Protein AF-A0A1H1ASA6-F1 (afdb_monomer_lite)

Foldseek 3Di:
DDPPVVVLVVLLVVPPPDDDDDDQDDLLVLLCCVLPHDDDNLSSNLLNLLQLLCAPPLLLSVLLSCLSNVDCPPVVVLLVVLLVQLVCQLPPPPPPPPSCVQQVPDDSVLLSLLSVLLSCCLSPVPQQVVPPDDDAFTADPVRPDGPGDLVVSCVVVVHDSRNSNVSNNSNNVVSNVSNVSSSVSSVCSRVVPDDPSSQVSNCVRVVDHDDD

Sequence (212 aa):
MNMELTKAAKTVASLAGTHEVGEPPDIYQVFADFSAESLTPEKAWWLGMVRTVCGNTSLPTDLFIAKASCTMGRVDRFKEWGYLTAAKFVGARQSEQRRQSRVGAYRTDWGHQASRDGLALALWGGKHADLIYNGLYVVNQTGWCEVPGVGVRAKQFDCTKESYQSVRDEVGGRANDLINEAAHWLAMCMSGKYSSEFIHRYELYSGNVWHG

pLDDT: mean 72.52, std 18.74, range [34.09, 93.81]

Radius of gyration: 19.87 Å; chains: 1; bounding box: 45×43×57 Å

Secondary structure (DSSP, 8-state):
--HHHHHHHHHHHHHTT-----SPPPHHHHHHHHHHSPPPHHHHHHHHHHHHHT-TT-HHHHHHHHHHHT--TTHHHHHHHHHHHHHHHHH--SSTTTTHHHHTT--HHHHHHHHHHHHHHHHHSTTTGGG-SSSS-PPPTTS------HHHHHHHHT--HHHHHHHHHHHHHHHHHHHHHHHHHHHHHHHT---HHHHHHHHHHH-S----

Structure (mmCIF, N/CA/C/O backbone):
data_AF-A0A1H1ASA6-F1
#
_entry.id   AF-A0A1H1ASA6-F1
#
loop_
_atom_site.group_PDB
_atom_site.id
_atom_site.type_symbol
_atom_site.label_atom_id
_atom_site.label_alt_id
_atom_site.label_comp_id
_atom_site.label_asym_id
_atom_site.label_entity_id
_atom_site.label_seq_id
_atom_site.pdbx_PDB_ins_code
_atom_site.Cartn_x
_atom_site.Cartn_y
_atom_site.Cartn_z
_atom_site.occupancy
_atom_site.B_iso_or_equiv
_atom_site.auth_seq_id
_atom_site.auth_comp_id
_atom_site.auth_asym_id
_atom_site.auth_atom_id
_atom_site.pdbx_PDB_model_num
ATOM 1 N N . MET A 1 1 ? -1.020 -22.871 -17.083 1.00 38.12 1 MET A N 1
ATOM 2 C CA . MET A 1 1 ? 0.377 -22.383 -17.067 1.00 38.12 1 MET A CA 1
ATOM 3 C C . MET A 1 1 ? 0.443 -21.155 -17.973 1.00 38.12 1 MET A C 1
ATOM 5 O O . MET A 1 1 ? -0.003 -21.241 -19.109 1.00 38.12 1 MET A O 1
ATOM 9 N N . ASN A 1 2 ? 0.841 -20.004 -17.424 1.00 42.22 2 ASN A N 1
ATOM 10 C CA . ASN A 1 2 ? 0.668 -18.653 -17.986 1.00 42.22 2 ASN A CA 1
ATOM 11 C C . ASN A 1 2 ? 1.488 -18.391 -19.267 1.00 42.22 2 ASN A C 1
ATOM 13 O O . ASN A 1 2 ? 2.642 -17.985 -19.171 1.00 42.22 2 ASN A O 1
ATOM 17 N N . MET A 1 3 ? 0.881 -18.533 -20.452 1.00 34.09 3 MET A N 1
ATOM 18 C CA . MET A 1 3 ? 1.472 -18.086 -21.732 1.00 34.09 3 MET A CA 1
ATOM 19 C C . MET A 1 3 ? 1.700 -16.563 -21.794 1.00 34.09 3 MET A C 1
ATOM 21 O O . MET A 1 3 ? 2.640 -16.102 -22.437 1.00 34.09 3 MET A O 1
ATOM 25 N N . GLU A 1 4 ? 0.871 -15.787 -21.095 1.00 43.69 4 GLU A N 1
ATOM 26 C CA . GLU A 1 4 ? 0.907 -14.316 -21.078 1.00 43.69 4 GLU A CA 1
ATOM 27 C C . GLU A 1 4 ? 2.182 -13.760 -20.412 1.00 43.69 4 GLU A C 1
ATOM 29 O O . GLU A 1 4 ? 2.815 -12.838 -20.927 1.00 43.69 4 GLU A O 1
ATOM 34 N N . LEU A 1 5 ? 2.630 -14.375 -19.308 1.00 39.78 5 LEU A N 1
ATOM 35 C CA . LEU A 1 5 ? 3.850 -13.962 -18.596 1.00 39.78 5 LEU A CA 1
ATOM 36 C C . LEU A 1 5 ? 5.119 -14.258 -19.407 1.00 39.78 5 LEU A C 1
ATOM 38 O O . LEU A 1 5 ? 6.077 -13.489 -19.370 1.00 39.78 5 LEU A O 1
ATOM 42 N N . THR A 1 6 ? 5.115 -15.342 -20.186 1.00 44.69 6 THR A N 1
ATOM 43 C CA . THR A 1 6 ? 6.247 -15.722 -21.042 1.00 44.69 6 THR A CA 1
ATOM 44 C C . THR A 1 6 ? 6.401 -14.782 -22.238 1.00 44.69 6 THR A C 1
ATOM 46 O O . THR A 1 6 ? 7.517 -14.547 -22.697 1.00 44.69 6 THR A O 1
ATOM 49 N N . LYS A 1 7 ? 5.294 -14.217 -22.734 1.00 40.72 7 LYS A N 1
ATOM 50 C CA . LYS A 1 7 ? 5.310 -13.230 -23.818 1.00 40.72 7 LYS A CA 1
ATOM 51 C C . LYS A 1 7 ? 5.848 -11.886 -23.329 1.00 40.72 7 LYS A C 1
ATOM 53 O O . LYS A 1 7 ? 6.740 -11.339 -23.967 1.00 40.72 7 LYS A O 1
ATOM 58 N N . ALA A 1 8 ? 5.401 -11.427 -22.157 1.00 41.19 8 ALA A N 1
ATOM 59 C CA . ALA A 1 8 ? 5.912 -10.207 -21.533 1.00 41.19 8 ALA A CA 1
ATOM 60 C C . ALA A 1 8 ? 7.429 -10.282 -21.282 1.00 41.19 8 ALA A C 1
ATOM 62 O O . ALA A 1 8 ? 8.154 -9.381 -21.685 1.00 41.19 8 ALA A O 1
ATOM 63 N N . ALA A 1 9 ? 7.930 -11.391 -20.724 1.00 39.88 9 ALA A N 1
ATOM 64 C CA . ALA A 1 9 ? 9.363 -11.585 -20.478 1.00 39.88 9 ALA A CA 1
ATOM 65 C C . ALA A 1 9 ? 10.212 -11.623 -21.769 1.00 39.88 9 ALA A C 1
ATOM 67 O O . ALA A 1 9 ? 11.322 -11.096 -21.804 1.00 39.88 9 ALA A O 1
ATOM 68 N N . LYS A 1 10 ? 9.691 -12.206 -22.859 1.00 41.97 10 LYS A N 1
ATOM 69 C CA . LYS A 1 10 ? 10.381 -12.234 -24.163 1.00 41.97 10 LYS A CA 1
ATOM 70 C C . LYS A 1 10 ? 10.390 -10.873 -24.856 1.00 41.97 10 LYS A C 1
ATOM 72 O O . LYS A 1 10 ? 11.395 -10.503 -25.453 1.00 41.97 10 LYS A O 1
ATOM 77 N N . THR A 1 11 ? 9.301 -10.115 -24.751 1.00 44.59 11 THR A N 1
ATOM 78 C CA . THR A 1 11 ? 9.241 -8.727 -25.227 1.00 44.59 11 THR A CA 1
ATOM 79 C C . THR A 1 11 ? 10.205 -7.845 -24.439 1.00 44.59 11 THR A C 1
ATOM 81 O O . THR A 1 11 ? 10.894 -7.019 -25.025 1.00 44.59 11 THR A O 1
ATOM 84 N N . VAL A 1 12 ? 10.332 -8.093 -23.134 1.00 44.81 12 VAL A N 1
ATOM 85 C CA . VAL A 1 12 ? 11.259 -7.384 -22.252 1.00 44.81 12 VAL A CA 1
ATOM 86 C C . VAL A 1 12 ? 12.721 -7.587 -22.666 1.00 44.81 12 VAL A C 1
ATOM 88 O O . VAL A 1 12 ? 13.470 -6.619 -22.755 1.00 44.81 12 VAL A O 1
ATOM 91 N N . ALA A 1 13 ? 13.111 -8.824 -22.988 1.00 45.50 13 ALA A N 1
ATOM 92 C CA . ALA A 1 13 ? 14.467 -9.148 -23.438 1.00 45.50 13 ALA A CA 1
ATOM 93 C C . ALA A 1 13 ? 14.811 -8.565 -24.824 1.00 45.50 13 ALA A C 1
ATOM 95 O O . ALA A 1 13 ? 15.969 -8.277 -25.103 1.00 45.50 13 ALA A O 1
ATOM 96 N N . SER A 1 14 ? 13.811 -8.375 -25.690 1.00 39.53 14 SER A N 1
ATOM 97 C CA . SER A 1 14 ? 13.996 -7.823 -27.039 1.00 39.53 14 SER A CA 1
ATOM 98 C C . SER A 1 14 ? 14.166 -6.300 -27.063 1.00 39.53 14 SER A C 1
ATOM 100 O O . SE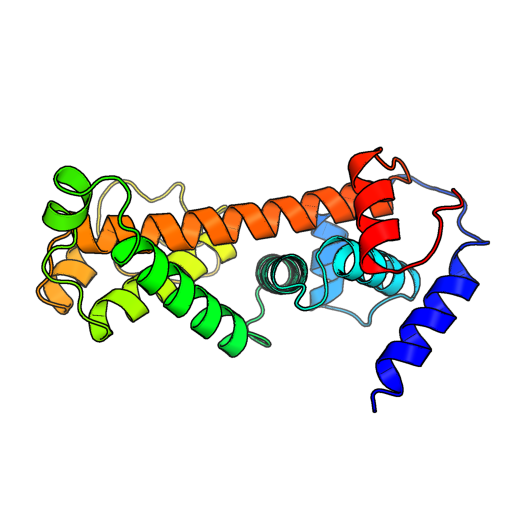R A 1 14 ? 14.704 -5.782 -28.036 1.00 39.53 14 SER A O 1
ATOM 102 N N . LEU A 1 15 ? 13.671 -5.585 -26.049 1.00 43.47 15 LEU A N 1
ATOM 103 C CA . LEU A 1 15 ? 13.628 -4.115 -26.023 1.00 43.47 15 LEU A CA 1
ATOM 104 C C . LEU A 1 15 ? 14.804 -3.479 -25.274 1.00 43.47 15 LEU A C 1
ATOM 106 O O . LEU A 1 15 ? 15.029 -2.280 -25.403 1.00 43.47 15 LEU A O 1
ATOM 110 N N . ALA A 1 16 ? 15.591 -4.283 -24.555 1.00 47.59 16 ALA A N 1
ATOM 111 C CA . ALA A 1 16 ? 16.785 -3.843 -23.832 1.00 47.59 16 ALA A CA 1
ATOM 112 C C . ALA A 1 16 ? 17.906 -3.280 -24.741 1.00 47.59 16 ALA A C 1
ATOM 114 O O . ALA A 1 16 ? 18.915 -2.809 -24.233 1.00 47.59 16 ALA A O 1
ATOM 115 N N . GLY A 1 17 ? 17.755 -3.324 -26.072 1.00 40.78 17 GLY A N 1
ATOM 116 C CA . GLY A 1 17 ? 18.800 -2.943 -27.028 1.00 40.78 17 GLY A CA 1
ATOM 117 C C . GLY A 1 17 ? 18.645 -1.599 -27.755 1.00 40.78 17 GLY A C 1
ATOM 118 O O . GLY A 1 17 ? 19.500 -1.316 -28.588 1.00 40.78 17 GLY A O 1
ATOM 119 N N . THR A 1 18 ? 17.589 -0.795 -27.539 1.00 45.28 18 THR A N 1
ATOM 120 C CA . THR A 1 18 ? 17.219 0.244 -28.542 1.00 45.28 18 THR A CA 1
ATOM 121 C C . THR A 1 18 ? 16.712 1.613 -28.053 1.00 45.28 18 THR A C 1
ATOM 123 O O . THR A 1 18 ? 16.042 2.287 -28.828 1.00 45.28 18 THR A O 1
ATOM 126 N N . HIS A 1 19 ? 17.011 2.097 -26.844 1.00 46.94 19 HIS A N 1
ATOM 127 C CA . HIS A 1 19 ? 16.466 3.400 -26.406 1.00 46.94 19 HIS A CA 1
ATOM 128 C C . HIS A 1 19 ? 17.525 4.508 -26.240 1.00 46.94 19 HIS A C 1
ATOM 130 O O . HIS A 1 19 ? 18.280 4.531 -25.272 1.00 46.94 19 HIS A O 1
ATOM 136 N N . GLU A 1 20 ? 17.546 5.448 -27.197 1.00 49.56 20 GLU A N 1
ATOM 137 C CA . GLU A 1 20 ? 18.167 6.776 -27.068 1.00 49.56 20 GLU A CA 1
ATOM 138 C C . GLU A 1 20 ? 17.245 7.708 -26.258 1.00 49.56 20 GLU A C 1
ATOM 140 O O . GLU A 1 20 ? 16.030 7.728 -26.457 1.00 49.56 20 GLU A O 1
ATOM 145 N N . VAL A 1 21 ? 17.820 8.465 -25.318 1.00 52.91 21 VAL A N 1
ATOM 146 C CA . VAL A 1 21 ? 17.090 9.131 -24.224 1.00 52.91 21 VAL A CA 1
ATOM 147 C C . VAL A 1 21 ? 16.918 10.632 -24.493 1.00 52.91 21 VAL A C 1
ATOM 149 O O . VAL A 1 21 ? 17.887 11.389 -24.478 1.00 52.91 21 VAL A O 1
ATOM 152 N N . GLY A 1 22 ? 15.666 11.060 -24.698 1.00 59.66 22 GLY A N 1
ATOM 153 C CA . GLY A 1 22 ? 15.203 12.428 -24.422 1.00 59.66 22 GLY A CA 1
ATOM 154 C C . GLY A 1 22 ? 14.888 12.615 -22.930 1.00 59.66 22 GLY A C 1
ATOM 155 O O . GLY A 1 22 ? 15.013 11.669 -22.156 1.00 59.66 22 GLY A O 1
ATOM 156 N N . GLU A 1 23 ? 14.497 13.819 -22.496 1.00 57.03 23 GLU A N 1
ATOM 157 C CA . GLU A 1 23 ? 14.158 14.058 -21.082 1.00 57.03 23 GLU A CA 1
ATOM 158 C C . GLU A 1 23 ? 13.157 13.012 -20.548 1.00 57.03 23 GLU A C 1
ATOM 160 O O . GLU A 1 23 ? 12.152 12.730 -21.210 1.00 57.03 23 GLU A O 1
ATOM 165 N N . PRO A 1 24 ? 13.418 12.418 -19.367 1.00 55.78 24 PRO A N 1
ATOM 166 C CA . PRO A 1 24 ? 12.556 11.383 -18.824 1.00 55.78 24 PRO A CA 1
ATOM 167 C C . PRO A 1 24 ? 11.179 11.976 -18.487 1.00 55.78 24 PRO A C 1
ATOM 169 O O . PRO A 1 24 ? 11.110 13.020 -17.832 1.00 55.78 24 PRO A O 1
ATOM 172 N N . PRO A 1 25 ? 10.080 11.326 -18.906 1.00 58.75 25 PRO A N 1
ATOM 173 C CA . PRO A 1 25 ? 8.738 11.831 -18.653 1.00 58.75 25 PRO A CA 1
ATOM 174 C C . PRO A 1 25 ? 8.421 11.834 -17.152 1.00 58.75 25 PRO A C 1
ATOM 176 O O . PRO A 1 25 ? 8.896 10.976 -16.402 1.00 58.75 25 PRO A O 1
ATOM 179 N N . ASP A 1 26 ? 7.592 12.788 -16.712 1.00 67.50 26 ASP A N 1
ATOM 180 C CA . ASP A 1 26 ? 7.100 12.834 -15.333 1.00 67.50 26 ASP A CA 1
ATOM 181 C C . ASP A 1 26 ? 6.413 11.505 -14.996 1.00 67.50 26 ASP A C 1
ATOM 183 O O . ASP A 1 26 ? 5.547 11.024 -15.734 1.00 67.50 26 ASP A O 1
ATOM 187 N N . ILE A 1 27 ? 6.789 10.915 -13.860 1.00 62.56 27 ILE A N 1
ATOM 188 C CA . ILE A 1 27 ? 6.228 9.658 -13.374 1.00 62.56 27 ILE A CA 1
ATOM 189 C C . ILE A 1 27 ? 4.698 9.739 -13.336 1.00 62.56 27 ILE A C 1
ATOM 191 O O . ILE A 1 27 ? 4.030 8.811 -13.783 1.00 62.56 27 ILE A O 1
ATOM 195 N N . TYR A 1 28 ? 4.125 10.874 -12.920 1.00 63.88 28 TYR A N 1
ATOM 196 C CA . TYR A 1 28 ? 2.672 11.056 -12.888 1.00 63.88 28 TYR A CA 1
ATOM 197 C C . TYR A 1 28 ? 2.031 11.091 -14.282 1.00 63.88 28 TYR A C 1
ATOM 199 O O . TYR A 1 28 ? 0.905 10.619 -14.432 1.00 63.88 28 TYR A O 1
ATOM 207 N N . GLN A 1 29 ? 2.737 11.589 -15.299 1.00 66.69 29 GLN A N 1
ATOM 208 C CA . GLN A 1 29 ? 2.257 11.612 -16.682 1.00 66.69 29 GLN A CA 1
ATOM 209 C C . GLN A 1 29 ? 2.280 10.214 -17.301 1.00 66.69 29 GLN A C 1
ATOM 211 O O . GLN A 1 29 ? 1.274 9.773 -17.851 1.00 66.69 29 GLN A O 1
ATOM 216 N N . VAL A 1 30 ? 3.367 9.461 -17.097 1.00 66.00 30 VAL A N 1
ATOM 217 C CA . VAL A 1 30 ? 3.443 8.048 -17.506 1.00 66.00 30 VAL A CA 1
ATOM 218 C C . VAL A 1 30 ? 2.276 7.243 -16.926 1.00 66.00 30 VAL A C 1
ATOM 220 O O . VAL A 1 30 ? 1.739 6.370 -17.607 1.00 66.00 30 VAL A O 1
ATOM 223 N N . PHE A 1 31 ? 1.839 7.565 -15.703 1.00 65.50 31 PHE A N 1
ATOM 224 C CA . PHE A 1 31 ? 0.663 6.965 -15.067 1.00 65.50 31 PHE A CA 1
ATOM 225 C C . PHE A 1 31 ? -0.693 7.434 -15.550 1.00 65.50 31 PHE A C 1
ATOM 227 O O . PHE A 1 31 ? -1.608 6.613 -15.613 1.00 65.50 31 PHE A O 1
ATOM 234 N N . ALA A 1 32 ? -0.843 8.710 -15.878 1.00 63.66 32 ALA A N 1
ATOM 235 C CA . ALA A 1 32 ? -2.062 9.177 -16.522 1.00 63.66 32 ALA A CA 1
ATOM 236 C C . ALA A 1 32 ? -2.281 8.425 -17.846 1.00 63.66 32 ALA A C 1
ATOM 238 O O . ALA A 1 32 ? -3.389 7.986 -18.141 1.00 63.66 32 ALA A O 1
ATOM 239 N N . ASP A 1 33 ? -1.203 8.147 -18.579 1.00 64.88 33 ASP A N 1
ATOM 240 C CA . ASP A 1 33 ? -1.288 7.371 -19.815 1.00 64.88 33 ASP A CA 1
ATOM 241 C C . ASP A 1 33 ? -1.720 5.915 -19.561 1.00 64.88 33 ASP A C 1
ATOM 243 O O . ASP A 1 33 ? -2.453 5.341 -20.362 1.00 64.88 33 ASP A O 1
ATOM 247 N N . PHE A 1 34 ? -1.320 5.314 -18.430 1.00 63.50 34 PHE A N 1
ATOM 248 C CA . PHE A 1 34 ? -1.746 3.963 -18.032 1.00 63.50 34 PHE A CA 1
ATOM 249 C C . PHE A 1 34 ? -3.269 3.834 -17.857 1.00 63.50 34 PHE A C 1
ATOM 251 O O . PHE A 1 34 ? -3.803 2.736 -18.021 1.00 63.50 34 PHE A O 1
ATOM 258 N N . SER A 1 35 ? -3.961 4.910 -17.467 1.00 60.06 35 SER A N 1
ATOM 259 C CA . SER A 1 35 ? -5.417 4.896 -17.271 1.00 60.06 35 SER A CA 1
ATOM 260 C C . SER A 1 35 ? -6.205 5.257 -18.528 1.00 60.06 35 SER A C 1
ATOM 262 O O . SER A 1 35 ? -7.384 4.912 -18.608 1.00 60.06 35 SER A O 1
ATOM 264 N N . ALA A 1 36 ? -5.567 5.918 -19.496 1.00 61.47 36 ALA A N 1
ATOM 265 C CA . ALA A 1 36 ? -6.221 6.443 -20.689 1.00 61.47 36 ALA A CA 1
ATOM 266 C C . ALA A 1 36 ? -5.942 5.628 -21.966 1.00 61.47 36 ALA A C 1
ATOM 268 O O . ALA A 1 36 ? -6.805 5.571 -22.842 1.00 61.47 36 ALA A O 1
ATOM 269 N N . GLU A 1 37 ? -4.779 4.980 -22.086 1.00 64.38 37 GLU A N 1
ATOM 270 C CA . GLU A 1 37 ? -4.313 4.386 -23.345 1.00 64.38 37 GLU A CA 1
ATOM 271 C C . GLU A 1 37 ? -3.735 2.967 -23.189 1.00 64.38 37 GLU A C 1
ATOM 273 O O . GLU A 1 37 ? -3.486 2.457 -22.095 1.00 64.38 37 GLU A O 1
ATOM 278 N N . SER A 1 38 ? -3.530 2.287 -24.323 1.00 68.88 38 SER A N 1
ATOM 279 C CA . SER A 1 38 ? -2.892 0.965 -24.355 1.00 68.88 38 SER A CA 1
ATOM 280 C C . SER A 1 38 ? -1.411 1.049 -23.966 1.00 68.88 38 SER A C 1
ATOM 282 O O . SER A 1 38 ? -0.708 1.977 -24.356 1.00 68.88 38 SER A O 1
ATOM 284 N N . LEU A 1 39 ? -0.912 0.047 -23.233 1.00 70.25 39 LEU A N 1
ATOM 285 C CA . LEU A 1 39 ? 0.477 0.018 -22.761 1.00 70.25 39 LEU A CA 1
ATOM 286 C C . LEU A 1 39 ? 1.475 -0.003 -23.916 1.00 70.25 39 LEU A C 1
ATOM 288 O O . LEU A 1 39 ? 1.495 -0.957 -24.696 1.00 70.25 39 LEU A O 1
ATOM 292 N N . THR A 1 40 ? 2.370 0.985 -23.969 1.00 81.06 40 THR A N 1
ATOM 293 C CA . THR A 1 40 ? 3.536 0.897 -24.852 1.00 81.06 40 THR A CA 1
ATOM 294 C C . THR A 1 40 ? 4.466 -0.231 -24.378 1.00 81.06 40 THR A C 1
ATOM 296 O O . THR A 1 40 ? 4.513 -0.531 -23.178 1.00 81.06 40 THR A O 1
ATOM 299 N N . PRO A 1 41 ? 5.232 -0.869 -25.283 1.00 79.44 41 PRO A N 1
ATOM 300 C CA . PRO A 1 41 ? 6.150 -1.941 -24.900 1.00 79.44 41 PRO A CA 1
ATOM 301 C C . PRO A 1 41 ? 7.197 -1.510 -23.860 1.00 79.44 41 PRO A C 1
ATOM 303 O O . PRO A 1 41 ? 7.512 -2.274 -22.952 1.00 79.44 41 PRO A O 1
ATOM 306 N N . GLU A 1 42 ? 7.670 -0.267 -23.939 1.00 80.44 42 GLU A N 1
ATOM 307 C CA . GLU A 1 42 ? 8.599 0.340 -22.977 1.00 80.44 42 GLU A CA 1
ATOM 308 C C . GLU A 1 42 ? 7.974 0.497 -21.577 1.00 80.44 42 GLU A C 1
ATOM 310 O O . GLU A 1 42 ? 8.539 0.053 -20.578 1.00 80.44 42 GLU A O 1
ATOM 315 N N . LYS A 1 43 ? 6.745 1.023 -21.484 1.00 77.69 43 LYS A N 1
ATOM 316 C CA . LYS A 1 43 ? 6.019 1.135 -20.207 1.00 77.69 43 LYS A CA 1
ATOM 317 C C . LYS A 1 43 ? 5.709 -0.238 -19.605 1.00 77.69 43 LYS A C 1
ATOM 319 O O . LYS A 1 43 ? 5.789 -0.424 -18.388 1.00 77.69 43 LYS A O 1
ATOM 324 N N . ALA A 1 44 ? 5.381 -1.217 -20.449 1.00 80.75 44 ALA A N 1
ATOM 325 C CA . ALA A 1 44 ? 5.205 -2.604 -20.029 1.00 80.75 44 ALA A CA 1
ATOM 326 C C . ALA A 1 44 ? 6.518 -3.216 -19.506 1.00 80.75 44 ALA A C 1
ATOM 328 O O . ALA A 1 44 ? 6.485 -3.967 -18.527 1.00 80.75 44 ALA A O 1
ATOM 329 N N . TRP A 1 45 ? 7.659 -2.860 -20.109 1.00 83.38 45 TRP A N 1
ATOM 330 C CA . TRP A 1 45 ? 8.987 -3.266 -19.649 1.00 83.38 45 TRP A CA 1
ATOM 331 C C . TRP A 1 45 ? 9.293 -2.725 -18.254 1.00 83.38 45 TRP A C 1
ATOM 333 O O . TRP A 1 45 ? 9.558 -3.517 -17.347 1.00 83.38 45 TRP A O 1
ATOM 343 N N . TRP A 1 46 ? 9.155 -1.413 -18.040 1.00 85.25 46 TRP A N 1
ATOM 344 C CA . TRP A 1 46 ? 9.384 -0.806 -16.726 1.00 85.25 46 TRP A CA 1
ATOM 345 C C . TRP A 1 46 ? 8.497 -1.419 -15.640 1.00 85.25 46 TRP A C 1
ATOM 347 O O . TRP A 1 46 ? 8.983 -1.761 -14.562 1.00 85.25 46 TRP A O 1
ATOM 357 N N . LEU A 1 47 ? 7.206 -1.638 -15.917 1.00 83.12 47 LEU A N 1
ATOM 358 C CA . LEU A 1 47 ? 6.335 -2.324 -14.960 1.00 83.12 47 LEU A CA 1
ATOM 359 C C . LEU A 1 47 ? 6.775 -3.764 -14.693 1.00 83.12 47 LEU A C 1
ATOM 361 O O . LEU A 1 47 ? 6.699 -4.213 -13.551 1.00 83.12 47 LEU A O 1
ATOM 365 N N . GLY A 1 48 ? 7.224 -4.495 -15.714 1.00 84.06 48 GLY A N 1
ATOM 366 C CA . GLY A 1 48 ? 7.779 -5.839 -15.549 1.00 84.06 48 GLY A CA 1
ATOM 367 C C . GLY A 1 48 ? 8.992 -5.847 -14.615 1.00 84.06 48 GLY A C 1
ATOM 368 O O . GLY A 1 48 ? 9.066 -6.676 -13.703 1.00 84.06 48 GLY A O 1
ATOM 369 N N . MET A 1 49 ? 9.887 -4.874 -14.782 1.00 86.25 49 MET A N 1
ATOM 370 C CA . MET A 1 49 ? 11.061 -4.684 -13.929 1.00 86.25 49 MET A CA 1
ATOM 371 C C . MET A 1 49 ? 10.672 -4.383 -12.481 1.00 86.25 49 MET A C 1
ATOM 373 O O . MET A 1 49 ? 11.121 -5.080 -11.570 1.00 86.25 49 MET A O 1
ATOM 377 N N . VAL A 1 50 ? 9.759 -3.431 -12.262 1.00 88.25 50 VAL A N 1
ATOM 378 C CA . VAL A 1 50 ? 9.260 -3.093 -10.917 1.00 88.25 50 VAL A CA 1
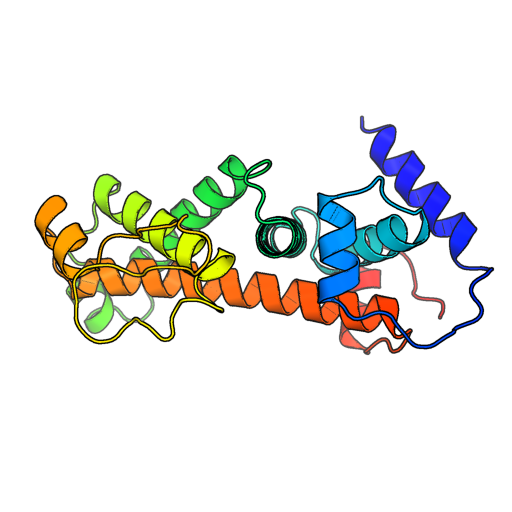ATOM 379 C C . VAL A 1 50 ? 8.609 -4.307 -10.250 1.00 88.25 50 VAL A C 1
ATOM 381 O O . VAL A 1 50 ? 8.874 -4.600 -9.087 1.00 88.25 50 VAL A O 1
ATOM 384 N N . ARG A 1 51 ? 7.789 -5.071 -10.981 1.00 87.00 51 ARG A N 1
ATOM 385 C CA . ARG A 1 51 ? 7.158 -6.288 -10.442 1.00 87.00 51 ARG A CA 1
ATOM 386 C C . ARG A 1 51 ? 8.177 -7.331 -10.011 1.00 87.00 51 ARG A C 1
ATOM 388 O O . ARG A 1 51 ? 7.972 -7.983 -8.993 1.00 87.00 51 ARG A O 1
ATOM 395 N N . THR A 1 52 ? 9.260 -7.460 -10.768 1.00 85.69 52 THR A N 1
ATOM 396 C CA . THR A 1 52 ? 10.348 -8.393 -10.474 1.00 85.69 52 THR A CA 1
ATOM 397 C C . THR A 1 52 ? 11.040 -8.014 -9.168 1.00 85.69 52 THR A C 1
ATOM 399 O O . THR A 1 52 ? 11.125 -8.844 -8.268 1.00 85.69 52 THR A O 1
ATOM 402 N N . VAL A 1 53 ? 11.436 -6.747 -8.998 1.00 87.38 53 VAL A N 1
ATOM 403 C CA . VAL A 1 53 ? 12.107 -6.286 -7.765 1.00 87.38 53 VAL A CA 1
ATOM 404 C C . VAL A 1 53 ? 11.178 -6.243 -6.542 1.00 87.38 53 VAL A C 1
ATOM 406 O O . VAL A 1 53 ? 11.651 -6.321 -5.407 1.00 87.38 53 VAL A O 1
ATOM 409 N N . CYS A 1 54 ? 9.859 -6.172 -6.756 1.00 84.00 54 CYS A N 1
ATOM 410 C CA . CYS A 1 54 ? 8.833 -6.254 -5.709 1.00 84.00 54 CYS A CA 1
ATOM 411 C C . CYS A 1 54 ? 8.357 -7.693 -5.383 1.00 84.00 54 CYS A C 1
ATOM 413 O O . CYS A 1 54 ? 7.532 -7.858 -4.481 1.00 84.00 54 CYS A O 1
ATOM 415 N N . GLY A 1 55 ? 8.839 -8.732 -6.081 1.00 70.31 55 GLY A N 1
ATOM 416 C CA . GLY A 1 55 ? 8.588 -10.153 -5.780 1.00 70.31 55 GLY A CA 1
ATOM 417 C C . GLY A 1 55 ? 7.273 -10.772 -6.310 1.00 70.31 55 GLY A C 1
ATOM 418 O O . GLY A 1 55 ? 6.422 -10.114 -6.909 1.00 70.31 55 GLY A O 1
ATOM 419 N N . ASN A 1 56 ? 7.082 -12.081 -6.047 1.00 54.62 56 ASN A N 1
ATOM 420 C CA . ASN A 1 56 ? 6.030 -12.973 -6.604 1.00 54.62 56 ASN A CA 1
ATOM 421 C C . ASN A 1 56 ? 4.566 -12.553 -6.354 1.00 54.62 56 ASN A C 1
ATOM 423 O O . ASN A 1 56 ? 3.631 -13.099 -6.943 1.00 54.62 56 ASN A O 1
ATOM 427 N N . THR A 1 57 ? 4.345 -11.572 -5.488 1.00 63.97 57 THR A N 1
ATOM 428 C CA . THR A 1 57 ? 3.044 -10.958 -5.248 1.00 63.97 57 THR A CA 1
ATOM 429 C C . THR A 1 57 ? 3.227 -9.451 -5.195 1.00 63.97 57 THR A C 1
ATOM 431 O O . THR A 1 57 ? 3.135 -8.887 -4.110 1.00 63.97 57 THR A O 1
ATOM 434 N N . SER A 1 58 ? 3.523 -8.815 -6.336 1.00 75.94 58 SER A N 1
ATOM 435 C CA . SER A 1 58 ? 3.897 -7.393 -6.450 1.00 75.94 58 SER A CA 1
ATOM 436 C C . SER A 1 58 ? 2.743 -6.415 -6.135 1.00 75.94 58 SER A C 1
ATOM 438 O O . SER A 1 58 ? 2.374 -5.548 -6.931 1.00 75.94 58 SER A O 1
ATOM 440 N N . LEU A 1 59 ? 2.153 -6.572 -4.954 1.00 87.50 59 LEU A N 1
ATOM 441 C CA . LEU A 1 59 ? 1.189 -5.694 -4.322 1.00 87.50 59 LEU A CA 1
ATOM 442 C C . LEU A 1 59 ? 1.648 -4.225 -4.329 1.00 87.50 59 LEU A C 1
ATOM 444 O O . LEU A 1 59 ? 0.790 -3.397 -4.618 1.00 87.50 59 LEU A O 1
ATOM 448 N N . PRO A 1 60 ? 2.941 -3.885 -4.106 1.00 88.50 60 PRO A N 1
ATOM 449 C CA . PRO A 1 60 ? 3.441 -2.524 -4.309 1.00 88.50 60 PRO A CA 1
ATOM 450 C C . PRO A 1 60 ? 3.058 -1.941 -5.671 1.00 88.50 60 PRO A C 1
ATOM 452 O O . PRO A 1 60 ? 2.422 -0.893 -5.746 1.00 88.50 60 PRO A O 1
ATOM 455 N N . THR A 1 61 ? 3.374 -2.656 -6.755 1.00 86.25 61 THR A N 1
ATOM 456 C CA . THR A 1 61 ? 3.091 -2.207 -8.123 1.00 86.25 61 THR A CA 1
ATOM 457 C C . THR A 1 61 ? 1.593 -2.100 -8.383 1.00 86.25 61 THR A C 1
ATOM 459 O O . THR A 1 61 ? 1.146 -1.161 -9.030 1.00 86.25 61 THR A O 1
ATOM 462 N N . ASP A 1 62 ? 0.800 -3.048 -7.879 1.00 86.00 62 ASP A N 1
ATOM 463 C CA . ASP A 1 62 ? -0.650 -3.032 -8.069 1.00 86.00 62 ASP A CA 1
ATOM 464 C C . ASP A 1 62 ? -1.310 -1.863 -7.307 1.00 86.00 62 ASP A C 1
ATOM 466 O O . ASP A 1 62 ? -2.149 -1.170 -7.882 1.00 86.00 62 ASP A O 1
ATOM 470 N N . LEU A 1 63 ? -0.920 -1.617 -6.048 1.00 87.00 63 LEU A N 1
ATOM 471 C CA . LEU A 1 63 ? -1.386 -0.474 -5.249 1.00 87.00 63 LEU A CA 1
ATOM 472 C C . LEU A 1 63 ? -1.001 0.848 -5.906 1.00 87.00 63 LEU A C 1
ATOM 474 O O . LEU A 1 63 ? -1.802 1.779 -5.959 1.00 87.00 63 LEU A O 1
ATOM 478 N N . PHE A 1 64 ? 0.217 0.917 -6.433 1.00 86.12 64 PHE A N 1
ATOM 479 C CA . PHE A 1 64 ? 0.702 2.095 -7.123 1.00 86.12 64 PHE A CA 1
ATOM 480 C C . PHE A 1 64 ? -0.074 2.377 -8.411 1.00 86.12 64 PHE A C 1
ATOM 482 O O . PHE A 1 64 ? -0.567 3.489 -8.582 1.00 86.12 64 PHE A O 1
ATOM 489 N N . ILE A 1 65 ? -0.284 1.365 -9.262 1.00 80.94 65 ILE A N 1
ATOM 490 C CA . ILE A 1 65 ? -1.122 1.491 -10.464 1.00 80.94 65 ILE A CA 1
ATOM 491 C C . ILE A 1 65 ? -2.541 1.923 -10.082 1.00 80.94 65 ILE A C 1
ATOM 493 O O . ILE A 1 65 ? -3.100 2.806 -10.727 1.00 80.94 65 ILE A O 1
ATOM 497 N N . ALA A 1 66 ? -3.135 1.341 -9.037 1.00 81.00 66 ALA A N 1
ATOM 498 C CA . ALA A 1 66 ? -4.482 1.702 -8.595 1.00 81.00 66 ALA A CA 1
ATOM 499 C C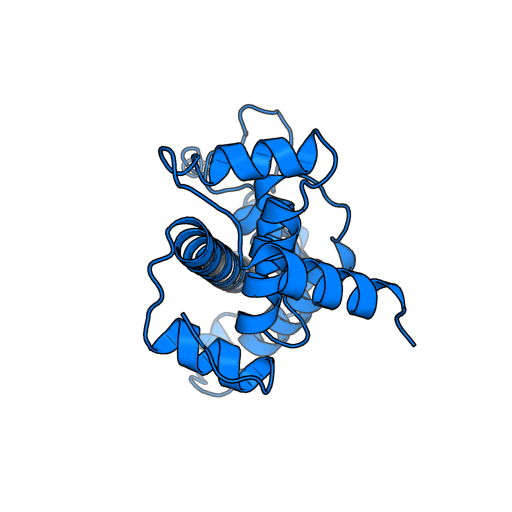 . ALA A 1 66 ? -4.570 3.159 -8.115 1.00 81.00 66 ALA A C 1
ATOM 501 O O . ALA A 1 66 ? -5.494 3.878 -8.498 1.00 81.00 66 ALA A O 1
ATOM 502 N N . LYS A 1 67 ? -3.582 3.615 -7.334 1.00 79.88 67 LYS A N 1
ATOM 503 C CA . LYS A 1 67 ? -3.465 5.016 -6.909 1.00 79.88 67 LYS A CA 1
ATOM 504 C C . LYS A 1 67 ? -3.327 5.955 -8.097 1.00 79.88 67 LYS A C 1
ATOM 506 O O . LYS A 1 67 ? -4.017 6.964 -8.158 1.00 79.88 67 LYS A O 1
ATOM 511 N N . ALA A 1 68 ? -2.444 5.625 -9.030 1.00 78.00 68 ALA A N 1
ATOM 512 C CA . ALA A 1 68 ? -2.081 6.530 -10.107 1.00 78.00 68 ALA A CA 1
ATOM 513 C C . ALA A 1 68 ? -3.138 6.581 -11.225 1.00 78.00 68 ALA A C 1
ATOM 515 O O . ALA A 1 68 ? -3.396 7.642 -11.780 1.00 78.00 68 ALA A O 1
ATOM 516 N N . SER A 1 69 ? -3.805 5.457 -11.505 1.00 72.56 69 SER A N 1
ATOM 517 C CA . SER A 1 69 ? -4.909 5.387 -12.473 1.00 72.56 69 SER A CA 1
ATOM 518 C C . SER A 1 69 ? -6.260 5.822 -11.904 1.00 72.56 69 SER A C 1
ATOM 520 O O . SER A 1 69 ? -7.224 5.942 -12.654 1.00 72.56 69 SER A O 1
ATOM 522 N N . CYS A 1 70 ? -6.361 6.002 -10.583 1.00 69.38 70 CYS A N 1
ATOM 523 C CA . CYS A 1 70 ? -7.625 6.190 -9.874 1.00 69.38 70 CYS A CA 1
ATOM 524 C C . CYS A 1 70 ? -8.668 5.088 -10.165 1.00 69.38 70 CYS A C 1
ATOM 526 O O . CYS A 1 70 ? -9.868 5.335 -10.055 1.00 69.38 70 CYS A O 1
ATOM 528 N N . THR A 1 71 ? -8.241 3.867 -10.521 1.00 65.00 71 THR A N 1
ATOM 529 C CA . THR A 1 71 ? -9.153 2.758 -10.854 1.00 65.00 71 THR A CA 1
ATOM 530 C C . THR A 1 71 ? -9.178 1.657 -9.794 1.00 65.00 71 THR A C 1
ATOM 532 O O . THR A 1 71 ? -8.173 1.300 -9.179 1.00 65.00 71 THR A O 1
ATOM 535 N N . MET A 1 72 ? -10.363 1.069 -9.609 1.00 57.59 72 MET A N 1
ATOM 536 C CA . MET A 1 72 ? -10.648 0.027 -8.613 1.00 57.59 72 MET A CA 1
ATOM 537 C C . MET A 1 72 ? -10.555 -1.413 -9.154 1.00 57.59 72 MET A C 1
ATOM 539 O O . MET A 1 72 ? -10.921 -2.360 -8.459 1.00 57.59 72 MET A O 1
ATOM 543 N N . GLY A 1 73 ? -10.033 -1.623 -10.366 1.00 57.03 73 GLY A N 1
ATOM 544 C CA . GLY A 1 73 ? -10.067 -2.926 -11.052 1.00 57.03 73 GLY A CA 1
ATOM 545 C C . GLY A 1 73 ? -9.356 -4.096 -10.343 1.00 57.03 73 GLY A C 1
ATOM 546 O O . GLY A 1 73 ? -9.464 -5.229 -10.800 1.00 57.03 73 GLY A O 1
ATOM 547 N N . ARG A 1 74 ? -8.625 -3.855 -9.240 1.00 58.75 74 ARG A N 1
ATOM 548 C CA . ARG A 1 74 ? -7.861 -4.867 -8.470 1.00 58.75 74 ARG A CA 1
ATOM 549 C C . ARG A 1 74 ? -8.146 -4.873 -6.958 1.00 58.75 74 ARG A C 1
ATOM 551 O O . ARG A 1 74 ? -7.339 -5.363 -6.170 1.00 58.75 74 ARG A O 1
ATOM 558 N N . VAL A 1 75 ? -9.286 -4.326 -6.536 1.00 63.81 75 VAL A N 1
ATOM 559 C CA . VAL A 1 75 ? -9.571 -4.000 -5.123 1.00 63.81 75 VAL A CA 1
ATOM 560 C C . VAL A 1 75 ? -9.649 -5.197 -4.180 1.00 63.81 75 VAL A C 1
ATOM 562 O O . VAL A 1 75 ? -9.280 -5.060 -3.013 1.00 63.81 75 VAL A O 1
ATOM 565 N N . ASP A 1 76 ? -10.065 -6.373 -4.650 1.00 69.19 76 ASP A N 1
ATOM 566 C CA . ASP A 1 76 ? -10.238 -7.529 -3.761 1.00 69.19 76 ASP A CA 1
ATOM 567 C C . ASP A 1 76 ? -8.930 -7.983 -3.110 1.00 69.19 76 ASP A C 1
ATOM 569 O O . ASP A 1 76 ? -8.893 -8.228 -1.903 1.00 69.19 76 ASP A O 1
ATOM 573 N N . ARG A 1 77 ? -7.828 -7.968 -3.865 1.00 79.06 77 ARG A N 1
ATOM 574 C CA . ARG A 1 77 ? -6.502 -8.327 -3.347 1.00 79.06 77 ARG A CA 1
ATOM 575 C C . ARG A 1 77 ? -6.001 -7.333 -2.297 1.00 79.06 77 ARG A C 1
ATOM 577 O O . ARG A 1 77 ? -5.398 -7.731 -1.302 1.00 79.06 77 ARG A O 1
ATOM 584 N N . PHE A 1 78 ? -6.243 -6.037 -2.506 1.00 86.06 78 PHE A N 1
ATOM 585 C CA . PHE A 1 78 ? -5.826 -4.992 -1.563 1.00 86.06 78 PHE A CA 1
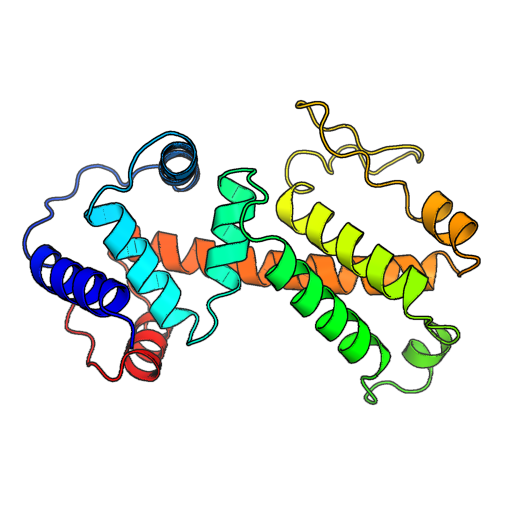ATOM 586 C C . PHE A 1 78 ? -6.601 -5.093 -0.261 1.00 86.06 78 PHE A C 1
ATOM 588 O O . PHE A 1 78 ? -6.018 -5.008 0.816 1.00 86.06 78 PHE A O 1
ATOM 595 N N . LYS A 1 79 ? -7.908 -5.329 -0.380 1.00 87.50 79 LYS A N 1
ATOM 596 C CA . LYS A 1 79 ? -8.824 -5.513 0.738 1.00 87.50 79 LYS A CA 1
ATOM 597 C C . LYS A 1 79 ? -8.376 -6.672 1.633 1.00 87.50 79 LYS A C 1
ATOM 599 O O . LYS A 1 79 ? -8.227 -6.479 2.835 1.00 87.50 79 LYS A O 1
ATOM 604 N N . GLU A 1 80 ? -8.098 -7.841 1.057 1.00 89.50 80 GLU A N 1
ATOM 605 C CA . GLU A 1 80 ? -7.614 -9.008 1.812 1.00 89.50 80 GLU A CA 1
ATOM 606 C C . GLU A 1 80 ? -6.261 -8.753 2.483 1.00 89.50 80 GLU A C 1
ATOM 608 O O . GLU A 1 80 ? -6.089 -9.045 3.670 1.00 89.50 80 GLU A O 1
ATOM 613 N N . TRP A 1 81 ? -5.311 -8.148 1.761 1.00 92.06 81 TRP A N 1
ATOM 614 C CA . TRP A 1 81 ? -4.028 -7.765 2.350 1.00 92.06 81 TRP A CA 1
ATOM 615 C C . TRP A 1 81 ? -4.199 -6.779 3.511 1.00 92.06 81 TRP A C 1
ATOM 617 O O . TRP A 1 81 ? -3.557 -6.928 4.555 1.00 92.06 81 TRP A O 1
ATOM 627 N N . GLY A 1 82 ? -5.088 -5.797 3.362 1.00 91.75 82 GLY A N 1
ATOM 628 C CA . GLY A 1 82 ? -5.399 -4.833 4.407 1.00 91.75 82 GLY A CA 1
ATOM 629 C C . GLY A 1 82 ? -5.954 -5.512 5.657 1.00 91.75 82 GLY A C 1
ATOM 630 O O . GLY A 1 82 ? -5.575 -5.140 6.770 1.00 91.75 82 GLY A O 1
ATOM 631 N N . TYR A 1 83 ? -6.826 -6.512 5.502 1.00 93.12 83 TYR A N 1
ATOM 632 C CA . TYR A 1 83 ? -7.397 -7.256 6.631 1.00 93.12 83 TYR A CA 1
ATOM 633 C C . TYR A 1 83 ? -6.339 -8.053 7.376 1.00 93.12 83 TYR A C 1
ATOM 635 O O . TYR A 1 83 ? -6.251 -7.971 8.600 1.00 93.12 83 TYR A O 1
ATOM 643 N N . LEU A 1 84 ? -5.489 -8.769 6.638 1.00 91.75 84 LEU A N 1
ATOM 644 C CA . LEU A 1 84 ? -4.372 -9.507 7.221 1.00 91.75 84 LEU A CA 1
ATOM 645 C C . LEU A 1 84 ? -3.397 -8.570 7.937 1.00 91.75 84 LEU A C 1
ATOM 647 O O . LEU A 1 84 ? -2.887 -8.910 9.002 1.00 91.75 84 LEU A O 1
ATOM 651 N N . THR A 1 85 ? -3.156 -7.385 7.380 1.00 92.00 85 THR A N 1
ATOM 652 C CA . THR A 1 85 ? -2.311 -6.357 7.996 1.00 92.00 85 THR A CA 1
ATOM 653 C C . THR A 1 85 ? -2.911 -5.851 9.305 1.00 92.00 85 THR A C 1
ATOM 655 O O . THR A 1 85 ? -2.214 -5.830 10.319 1.00 92.00 85 THR A O 1
ATOM 658 N N . ALA A 1 86 ? -4.208 -5.532 9.319 1.00 91.38 86 ALA A N 1
ATOM 659 C CA . ALA A 1 86 ? -4.918 -5.126 10.530 1.00 91.38 86 ALA A CA 1
ATOM 660 C C . ALA A 1 86 ? -4.878 -6.223 11.606 1.00 91.38 86 ALA A C 1
ATOM 662 O O . ALA A 1 86 ? -4.502 -5.957 12.746 1.00 91.38 86 ALA A O 1
ATOM 663 N N . ALA A 1 87 ? -5.185 -7.471 11.242 1.00 89.56 87 ALA A N 1
ATOM 664 C CA . ALA A 1 87 ? -5.149 -8.600 12.168 1.00 89.56 87 ALA A CA 1
ATOM 665 C C . ALA A 1 87 ? -3.740 -8.833 12.744 1.00 89.56 87 ALA A C 1
ATOM 667 O O . ALA A 1 87 ? -3.587 -9.031 13.949 1.00 89.56 87 ALA A O 1
ATOM 668 N N . LYS A 1 88 ? -2.693 -8.750 11.909 1.00 89.19 88 LYS A N 1
ATOM 669 C CA . LYS A 1 88 ? -1.291 -8.870 12.349 1.00 89.19 88 LYS A CA 1
ATOM 670 C C . LYS A 1 88 ? -0.881 -7.744 13.288 1.00 89.19 88 LYS A C 1
ATOM 672 O O . LYS A 1 88 ? -0.189 -8.006 14.265 1.00 89.19 88 LYS A O 1
ATOM 677 N N . PHE A 1 89 ? -1.294 -6.511 13.005 1.00 87.81 89 PHE A N 1
ATOM 678 C CA . PHE A 1 89 ? -0.996 -5.361 13.855 1.00 87.81 89 PHE A CA 1
ATOM 679 C C . PHE A 1 89 ? -1.576 -5.530 15.261 1.00 87.81 89 PHE A C 1
ATOM 681 O O . PHE A 1 89 ? -0.875 -5.315 16.248 1.00 87.81 89 PHE A O 1
ATOM 688 N N . VAL A 1 90 ? -2.828 -5.982 15.349 1.00 83.75 90 VAL A N 1
ATOM 689 C CA . VAL A 1 90 ? -3.508 -6.216 16.629 1.00 83.75 90 VAL A CA 1
ATOM 690 C C . VAL A 1 90 ? -2.963 -7.452 17.351 1.00 83.75 90 VAL A C 1
ATOM 692 O O . VAL A 1 90 ? -2.833 -7.440 18.572 1.00 83.75 90 VAL A O 1
ATOM 695 N N . GLY A 1 91 ? -2.601 -8.505 16.611 1.00 74.38 91 GLY A N 1
ATOM 696 C CA . GLY A 1 91 ? -2.054 -9.751 17.158 1.00 74.38 91 GLY A CA 1
ATOM 697 C C . GLY A 1 91 ? -0.554 -9.728 17.494 1.00 74.38 91 GLY A C 1
ATOM 698 O O . GLY A 1 91 ? -0.042 -10.704 18.044 1.00 74.38 91 GLY A O 1
ATOM 699 N N . ALA A 1 92 ? 0.182 -8.660 17.166 1.00 70.56 92 ALA A N 1
ATOM 700 C CA . ALA A 1 92 ? 1.624 -8.583 17.396 1.00 70.56 92 ALA A CA 1
ATOM 701 C C . ALA A 1 92 ? 1.965 -8.468 18.898 1.00 70.56 92 ALA A C 1
ATOM 703 O O . ALA A 1 92 ? 1.708 -7.450 19.539 1.00 70.56 92 ALA A O 1
ATOM 704 N N . ARG A 1 93 ? 2.614 -9.506 19.447 1.00 53.41 93 ARG A N 1
ATOM 705 C CA . ARG A 1 93 ? 2.918 -9.688 20.885 1.00 53.41 93 ARG A CA 1
ATOM 706 C C . ARG A 1 93 ? 3.940 -8.720 21.516 1.00 53.41 93 ARG A C 1
ATOM 708 O O . ARG A 1 93 ? 4.064 -8.691 22.730 1.00 53.41 93 ARG A O 1
ATOM 715 N N . GLN A 1 94 ? 4.691 -7.921 20.755 1.00 48.88 94 GLN A N 1
ATOM 716 C CA . GLN A 1 94 ? 5.951 -7.337 21.263 1.00 48.88 94 GLN A CA 1
ATOM 717 C C . GLN A 1 94 ? 5.879 -6.007 22.058 1.00 48.88 94 GLN A C 1
ATOM 719 O O . GLN A 1 94 ? 6.925 -5.450 22.378 1.00 48.88 94 GLN A O 1
ATOM 724 N N . SER A 1 95 ? 4.710 -5.486 22.461 1.00 50.22 95 SER A N 1
ATOM 725 C CA . SER A 1 95 ? 4.662 -4.454 23.529 1.00 50.22 95 SER A CA 1
ATOM 726 C C . SER A 1 95 ? 3.365 -4.515 24.346 1.00 50.22 95 SER A C 1
ATOM 728 O O . SER A 1 95 ? 2.399 -3.768 24.164 1.00 50.22 95 SER A O 1
ATOM 730 N N . GLU A 1 96 ? 3.335 -5.492 25.245 1.00 49.47 96 GLU A N 1
ATOM 731 C CA . GLU A 1 96 ? 2.110 -6.168 25.673 1.00 49.47 96 GLU A CA 1
ATOM 732 C C . GLU A 1 96 ? 1.162 -5.336 26.558 1.00 49.47 96 GLU A C 1
ATOM 734 O O . GLU A 1 96 ? -0.035 -5.575 26.526 1.00 49.47 96 GLU A O 1
ATOM 739 N N . GLN A 1 97 ? 1.600 -4.271 27.241 1.00 50.97 97 GLN A N 1
ATOM 740 C CA . GLN A 1 97 ? 0.679 -3.469 28.077 1.00 50.97 97 GLN A CA 1
ATOM 741 C C . GLN A 1 97 ? 0.081 -2.229 27.392 1.00 50.97 97 GLN A C 1
ATOM 743 O O . GLN A 1 97 ? -1.084 -1.896 27.618 1.00 50.97 97 GLN A O 1
ATOM 748 N N . ARG A 1 98 ? 0.830 -1.528 26.528 1.00 51.16 98 ARG A N 1
ATOM 749 C CA . ARG A 1 98 ? 0.347 -0.287 25.877 1.00 51.16 98 ARG A CA 1
ATOM 750 C C . ARG A 1 98 ? -0.420 -0.529 24.577 1.00 51.16 98 ARG A C 1
ATOM 752 O O . ARG A 1 98 ? -1.237 0.310 24.215 1.00 51.16 98 ARG A O 1
ATOM 759 N N . ARG A 1 99 ? -0.164 -1.629 23.857 1.00 51.59 99 ARG A N 1
ATOM 760 C CA . ARG A 1 99 ? -0.883 -1.945 22.607 1.00 51.59 99 ARG A CA 1
ATOM 761 C C . ARG A 1 99 ? -2.144 -2.777 22.838 1.00 51.59 99 ARG A C 1
ATOM 763 O O . ARG A 1 99 ? -3.169 -2.445 22.253 1.00 51.59 99 ARG A O 1
ATOM 770 N N . GLN A 1 100 ? -2.119 -3.761 23.742 1.00 49.69 100 GLN A N 1
ATOM 771 C CA . GLN A 1 100 ? -3.330 -4.521 24.092 1.00 49.69 100 GLN A CA 1
ATOM 772 C C . GLN A 1 100 ? -4.387 -3.646 24.781 1.00 49.69 100 GLN A C 1
ATOM 774 O O . GLN A 1 100 ? -5.567 -3.798 24.496 1.00 49.69 100 GLN A O 1
ATOM 779 N N . SER A 1 101 ? -3.988 -2.656 25.591 1.00 52.47 101 SER A N 1
ATOM 780 C CA . SER A 1 101 ? -4.935 -1.662 26.134 1.00 52.47 101 SER A CA 1
ATOM 781 C C . SER A 1 101 ? -5.516 -0.729 25.064 1.00 52.47 101 SER A C 1
ATOM 783 O O . SER A 1 101 ? -6.649 -0.279 25.197 1.00 52.47 101 SER A O 1
ATOM 785 N N . ARG A 1 102 ? -4.778 -0.463 23.974 1.00 53.19 102 ARG A N 1
ATOM 786 C CA . ARG A 1 102 ? -5.216 0.423 22.879 1.00 53.19 102 ARG A CA 1
ATOM 787 C C . ARG A 1 102 ? -6.183 -0.223 21.896 1.00 53.19 102 ARG A C 1
ATOM 789 O O . ARG A 1 102 ? -6.900 0.506 21.220 1.00 53.19 102 ARG A O 1
ATOM 796 N N . VAL A 1 103 ? -6.204 -1.550 21.785 1.00 55.97 103 VAL A N 1
ATOM 797 C CA . VAL A 1 103 ? -7.083 -2.271 20.843 1.00 55.97 103 VAL A CA 1
ATOM 798 C C . VAL A 1 103 ? -7.885 -3.382 21.529 1.00 55.97 103 VAL A C 1
ATOM 800 O O . VAL A 1 103 ? -8.423 -4.252 20.855 1.00 55.97 103 VAL A O 1
ATOM 803 N N . GLY A 1 104 ? -7.988 -3.359 22.864 1.00 50.53 104 GLY A N 1
ATOM 804 C CA . GLY A 1 104 ? -8.505 -4.441 23.720 1.00 50.53 104 GLY A CA 1
ATOM 805 C C . GLY A 1 104 ? -9.934 -4.940 23.450 1.00 50.53 104 GLY A C 1
ATOM 806 O O . GLY A 1 104 ? -10.381 -5.863 24.117 1.00 50.53 104 GLY A O 1
ATOM 807 N N . ALA A 1 105 ? -10.630 -4.376 22.459 1.00 66.25 105 ALA A N 1
ATOM 808 C CA . ALA A 1 105 ? -11.934 -4.803 21.953 1.00 66.25 105 ALA A CA 1
ATOM 809 C C . ALA A 1 105 ? -11.943 -4.965 20.413 1.00 66.25 105 ALA A C 1
ATOM 811 O O . ALA A 1 105 ? -12.907 -4.586 19.742 1.00 66.25 105 ALA A O 1
ATOM 812 N N . TYR A 1 106 ? -10.851 -5.464 19.816 1.00 76.50 106 TYR A N 1
ATOM 813 C CA . TYR A 1 106 ? -10.807 -5.722 18.375 1.00 76.50 106 TYR A CA 1
ATOM 814 C C . TYR A 1 106 ? -11.900 -6.696 17.949 1.00 76.50 106 TYR A C 1
ATOM 816 O O . TYR A 1 106 ? -11.962 -7.833 18.416 1.00 76.50 106 TYR A O 1
ATOM 824 N N . ARG A 1 107 ? -12.732 -6.243 17.013 1.00 85.94 107 ARG A N 1
ATOM 825 C CA . ARG A 1 107 ? -13.711 -7.060 16.310 1.00 85.94 107 ARG A CA 1
ATOM 826 C C . ARG A 1 107 ? -13.473 -6.924 14.810 1.00 85.94 107 ARG A C 1
ATOM 828 O O . ARG A 1 107 ? -13.044 -5.878 14.315 1.00 85.94 107 ARG A O 1
ATOM 835 N N . THR A 1 108 ? -13.718 -8.010 14.089 1.00 88.56 108 THR A N 1
ATOM 836 C CA . THR A 1 108 ? -13.439 -8.106 12.651 1.00 88.56 108 THR A CA 1
ATOM 837 C C . THR A 1 108 ? -14.279 -7.133 11.828 1.00 88.56 108 THR A C 1
ATOM 839 O O . THR A 1 108 ? -13.784 -6.604 10.839 1.00 88.56 108 THR A O 1
ATOM 842 N N . ASP A 1 109 ? -15.510 -6.838 12.250 1.00 89.88 109 ASP A N 1
ATOM 843 C CA . ASP A 1 109 ? -16.422 -5.896 11.591 1.00 89.88 109 ASP A CA 1
ATOM 844 C C . ASP A 1 109 ? -15.805 -4.495 11.452 1.00 89.88 109 ASP A C 1
ATOM 846 O O . ASP A 1 109 ? -15.607 -4.000 10.337 1.00 89.88 109 ASP A O 1
ATOM 850 N N . TRP A 1 110 ? -15.426 -3.877 12.571 1.00 91.62 110 TRP A N 1
ATOM 851 C CA . TRP A 1 110 ? -14.872 -2.527 12.574 1.00 91.62 110 TRP A CA 1
ATOM 852 C C . TRP A 1 110 ? -13.405 -2.512 12.153 1.00 91.62 110 TRP A C 1
ATOM 854 O O . TRP A 1 110 ? -12.970 -1.570 11.494 1.00 91.62 110 TRP A O 1
ATOM 864 N N . GLY A 1 111 ? -12.648 -3.573 12.451 1.00 92.06 111 GLY A N 1
ATOM 865 C CA . GLY A 1 111 ? -11.258 -3.717 12.024 1.00 92.06 111 GLY A CA 1
ATOM 866 C C . GLY A 1 111 ? -11.107 -3.792 10.504 1.00 92.06 111 GLY A C 1
ATOM 867 O O . GLY A 1 111 ? -10.223 -3.152 9.930 1.00 92.06 111 GLY A O 1
ATOM 868 N N . HIS A 1 112 ? -11.999 -4.522 9.829 1.00 93.38 112 HIS A N 1
ATOM 869 C CA . HIS A 1 112 ? -12.052 -4.555 8.368 1.00 93.38 112 HIS A CA 1
ATOM 870 C C . HIS A 1 112 ? -12.442 -3.196 7.786 1.00 93.38 112 HIS A C 1
ATOM 872 O O . HIS A 1 112 ? -11.881 -2.793 6.766 1.00 93.38 112 HIS A O 1
ATOM 878 N N . GLN A 1 113 ? -13.370 -2.469 8.415 1.00 93.50 113 GLN A N 1
ATOM 879 C CA . GLN A 1 113 ? -13.728 -1.137 7.935 1.00 93.50 113 GLN A CA 1
ATOM 880 C C . GLN A 1 113 ? -12.590 -0.126 8.139 1.00 93.50 113 GLN A C 1
ATOM 882 O O . GLN A 1 113 ? -12.259 0.593 7.200 1.00 93.50 113 GLN A O 1
ATOM 887 N N . ALA A 1 114 ? -11.919 -0.139 9.294 1.00 91.38 114 ALA A N 1
ATOM 888 C CA . ALA A 1 114 ? -10.735 0.681 9.551 1.00 91.38 114 ALA A CA 1
ATOM 889 C C . ALA A 1 114 ? -9.621 0.396 8.534 1.00 91.38 114 ALA A C 1
ATOM 891 O O . ALA A 1 114 ? -8.996 1.316 8.013 1.00 91.38 114 ALA A O 1
ATOM 892 N N . SER A 1 115 ? -9.418 -0.876 8.189 1.00 93.56 115 SER A N 1
ATOM 893 C CA . SER A 1 115 ? -8.472 -1.290 7.154 1.00 93.56 115 SER A CA 1
ATOM 894 C C . SER A 1 115 ? -8.826 -0.744 5.763 1.00 93.56 115 SER A C 1
ATOM 896 O O . SER A 1 115 ? -7.969 -0.170 5.090 1.00 93.56 115 SER A O 1
ATOM 898 N N . ARG A 1 116 ? -10.097 -0.852 5.345 1.00 90.88 116 ARG A N 1
ATOM 899 C CA . ARG A 1 116 ? -10.583 -0.269 4.079 1.00 90.88 116 ARG A CA 1
ATOM 900 C C . ARG A 1 116 ? -10.391 1.243 4.043 1.00 90.88 116 ARG A C 1
ATOM 902 O O . ARG A 1 116 ? -9.923 1.764 3.036 1.00 90.88 116 ARG A O 1
ATOM 909 N N . ASP A 1 117 ? -10.726 1.929 5.132 1.00 88.56 117 ASP A N 1
ATOM 910 C CA . ASP A 1 117 ? -10.564 3.379 5.244 1.00 88.56 117 ASP A CA 1
ATOM 911 C C . ASP A 1 117 ? -9.073 3.765 5.167 1.00 88.56 117 ASP A C 1
ATOM 913 O O . ASP A 1 117 ? -8.724 4.745 4.514 1.00 88.56 117 ASP A O 1
ATOM 917 N N . GLY A 1 118 ? -8.177 2.972 5.767 1.00 90.06 118 GLY A N 1
ATOM 918 C CA . GLY A 1 118 ? -6.725 3.169 5.688 1.00 90.06 118 GLY A CA 1
ATOM 919 C C . GLY A 1 118 ? -6.188 3.007 4.266 1.00 90.06 118 GLY A C 1
ATOM 920 O O . GLY A 1 118 ? -5.450 3.864 3.781 1.00 90.06 118 GLY A O 1
ATOM 921 N N . LEU A 1 119 ? -6.619 1.956 3.562 1.00 89.00 119 LEU A N 1
ATOM 922 C CA . LEU A 1 119 ? -6.306 1.755 2.143 1.00 89.00 119 LEU A CA 1
ATOM 923 C C . LEU A 1 119 ? -6.813 2.913 1.280 1.00 89.00 119 LEU A C 1
ATOM 925 O O . LEU A 1 119 ? -6.073 3.420 0.440 1.00 89.00 119 LEU A O 1
ATOM 929 N N . ALA A 1 120 ? -8.051 3.356 1.505 1.00 85.19 120 ALA A N 1
ATOM 930 C CA . ALA A 1 120 ? -8.630 4.469 0.765 1.00 85.19 120 ALA A CA 1
ATOM 931 C C . ALA A 1 120 ? -7.837 5.769 0.980 1.00 85.19 120 ALA A C 1
ATOM 933 O O . ALA A 1 120 ? -7.560 6.489 0.022 1.00 85.19 120 ALA A O 1
ATOM 934 N N . LEU A 1 121 ? -7.399 6.042 2.213 1.00 83.19 121 LEU A N 1
ATOM 935 C CA . LEU A 1 121 ? -6.543 7.192 2.517 1.00 83.19 121 LEU A CA 1
ATOM 936 C C . LEU A 1 121 ? -5.159 7.090 1.861 1.00 83.19 121 LEU A C 1
ATOM 938 O O . LEU A 1 121 ? -4.642 8.097 1.384 1.00 83.19 121 LEU A O 1
ATOM 942 N N . ALA A 1 122 ? -4.557 5.904 1.789 1.00 85.56 122 ALA A N 1
ATOM 943 C CA . ALA A 1 122 ? -3.267 5.732 1.118 1.00 85.56 122 ALA A CA 1
ATOM 944 C C . ALA A 1 122 ? -3.363 5.944 -0.403 1.00 85.56 122 ALA A C 1
ATOM 946 O O . ALA A 1 122 ? -2.516 6.605 -1.017 1.00 85.56 122 ALA A O 1
ATOM 947 N N . LEU A 1 123 ? -4.425 5.408 -1.009 1.00 82.62 123 LEU A N 1
ATOM 948 C CA . LEU A 1 123 ? -4.672 5.494 -2.445 1.00 82.62 123 LEU A CA 1
ATOM 949 C C . LEU A 1 123 ? -5.087 6.911 -2.867 1.00 82.62 123 LEU A C 1
ATOM 951 O O . LEU A 1 123 ? -4.572 7.415 -3.858 1.00 82.62 123 LEU A O 1
ATOM 955 N N . TRP A 1 124 ? -5.945 7.588 -2.098 1.00 77.75 124 TRP A N 1
ATOM 956 C CA . TRP A 1 124 ? -6.598 8.829 -2.548 1.00 77.75 124 TRP A CA 1
ATOM 957 C C . TRP A 1 124 ? -6.494 10.013 -1.578 1.00 77.75 124 TRP A C 1
ATOM 959 O O . TRP A 1 124 ? -6.899 11.123 -1.916 1.00 77.75 124 TRP A O 1
ATOM 969 N N . GLY A 1 125 ? -5.916 9.830 -0.390 1.00 65.44 125 GLY A N 1
ATOM 970 C CA . GLY A 1 125 ? -5.799 10.887 0.618 1.00 65.44 125 GLY A CA 1
ATOM 971 C C . GLY A 1 125 ? -4.710 11.925 0.324 1.00 65.44 125 GLY A C 1
ATOM 972 O O . GLY A 1 125 ? -4.868 13.079 0.686 1.00 65.44 125 GLY A O 1
ATOM 973 N N . GLY A 1 126 ? -3.627 11.584 -0.380 1.00 54.88 126 GLY A N 1
ATOM 974 C CA . GLY A 1 126 ? -2.419 12.431 -0.456 1.00 54.88 126 GLY A CA 1
ATOM 975 C C . GLY A 1 126 ? -2.548 13.812 -1.127 1.00 54.88 126 GLY A C 1
ATOM 976 O O . GLY A 1 126 ? -1.765 14.693 -0.802 1.00 54.88 126 GLY A O 1
ATOM 977 N N . LYS A 1 127 ? -3.521 14.037 -2.026 1.00 45.03 127 LYS A N 1
ATOM 978 C CA . LYS A 1 127 ? -3.799 15.367 -2.630 1.00 45.03 127 LYS A CA 1
ATOM 979 C C . LYS A 1 127 ? -5.062 16.043 -2.072 1.00 45.03 127 LYS A C 1
ATOM 981 O O . LYS A 1 127 ? -5.430 17.130 -2.503 1.00 45.03 127 LYS A O 1
ATOM 986 N N . HIS A 1 128 ? -5.734 15.399 -1.118 1.00 41.41 128 HIS A N 1
ATOM 987 C CA . HIS A 1 128 ? -7.030 15.830 -0.579 1.00 41.41 128 HIS A CA 1
ATOM 988 C C . HIS A 1 128 ? -7.081 15.836 0.958 1.00 41.41 128 HIS A C 1
ATOM 990 O O . HIS A 1 128 ? -8.083 16.228 1.549 1.00 41.41 128 HIS A O 1
ATOM 996 N N . ALA A 1 129 ? -5.987 15.435 1.611 1.00 39.69 129 ALA A N 1
ATOM 997 C CA . ALA A 1 129 ? -5.840 15.369 3.060 1.00 39.69 129 ALA A CA 1
ATOM 998 C C . ALA A 1 129 ? -5.532 16.721 3.726 1.00 39.69 129 ALA A C 1
ATOM 1000 O O . ALA A 1 129 ? -5.656 16.810 4.945 1.00 39.69 129 ALA A O 1
ATOM 1001 N N . ASP A 1 130 ? -5.227 17.781 2.969 1.00 37.66 130 ASP A N 1
ATOM 1002 C CA . ASP A 1 130 ? -5.057 19.134 3.535 1.00 37.66 130 ASP A CA 1
ATOM 1003 C C . ASP A 1 130 ? -6.358 19.717 4.130 1.00 37.66 130 ASP A C 1
ATOM 1005 O O . ASP A 1 130 ? -6.334 20.750 4.790 1.00 37.66 130 ASP A O 1
ATOM 1009 N N . LEU A 1 131 ? -7.497 19.029 3.982 1.00 39.09 131 LEU A N 1
ATOM 1010 C CA . LEU A 1 131 ? -8.764 19.369 4.645 1.00 39.09 131 LEU A CA 1
ATOM 1011 C C . LEU A 1 131 ? -9.025 18.573 5.939 1.00 39.09 131 LEU A C 1
ATOM 1013 O O . LEU A 1 131 ? -10.097 18.690 6.534 1.00 39.09 131 LEU A O 1
ATOM 1017 N N . ILE A 1 132 ? -8.064 17.777 6.425 1.00 41.84 132 ILE A N 1
ATOM 1018 C CA . ILE A 1 132 ? -8.197 17.012 7.678 1.00 41.84 132 ILE A CA 1
ATOM 1019 C C . ILE A 1 132 ? -7.851 17.901 8.882 1.00 41.84 132 ILE A C 1
ATOM 1021 O O . ILE A 1 132 ? -6.972 17.592 9.671 1.00 41.84 132 ILE A O 1
ATOM 1025 N N . TYR A 1 133 ? -8.572 19.003 9.060 1.00 37.91 133 TYR A N 1
ATOM 1026 C CA . TYR A 1 133 ? -8.716 19.672 10.354 1.00 37.91 133 TYR A CA 1
ATOM 1027 C C . TYR A 1 133 ? -10.112 20.308 10.379 1.00 37.91 133 TYR A C 1
ATOM 1029 O O . TYR A 1 133 ? -10.412 21.159 9.553 1.00 37.91 133 TYR A O 1
ATOM 1037 N N . ASN A 1 134 ? -10.954 19.881 11.332 1.00 35.94 134 ASN A N 1
ATOM 1038 C CA . ASN A 1 134 ? -12.334 20.349 11.612 1.00 35.94 134 ASN A CA 1
ATOM 1039 C C . ASN A 1 134 ? -13.510 19.470 11.145 1.00 35.94 134 ASN A C 1
ATOM 1041 O O . ASN A 1 134 ? -14.608 19.962 10.922 1.00 35.94 134 ASN A O 1
ATOM 1045 N N . GLY A 1 135 ? -13.313 18.149 11.127 1.00 46.50 135 GLY A N 1
ATOM 1046 C CA . GLY A 1 135 ? -14.328 17.197 11.594 1.00 46.50 135 GLY A CA 1
ATOM 1047 C C . GLY A 1 135 ? -15.732 17.301 10.992 1.00 46.50 135 GLY A C 1
ATOM 1048 O O . GLY A 1 135 ? -16.660 17.665 11.700 1.00 46.50 135 GLY A O 1
ATOM 1049 N N . LEU A 1 136 ? -15.909 16.834 9.755 1.00 45.84 136 LEU A N 1
ATOM 1050 C CA . LEU A 1 136 ? -17.133 16.109 9.391 1.00 45.84 136 LEU A CA 1
ATOM 1051 C C . LEU A 1 136 ? -16.907 15.212 8.165 1.00 45.84 136 LEU A C 1
ATOM 1053 O O . LEU A 1 136 ? -17.295 14.050 8.208 1.00 45.84 136 LEU A O 1
ATOM 1057 N N . TYR A 1 137 ? -16.182 15.690 7.148 1.00 43.81 137 TYR A N 1
ATOM 1058 C CA . TYR A 1 137 ? -15.887 14.951 5.912 1.00 43.81 137 TYR A CA 1
ATOM 1059 C C . TYR A 1 137 ? -14.575 15.432 5.270 1.00 43.81 137 TYR A C 1
ATOM 1061 O O . TYR A 1 137 ? -14.172 16.575 5.480 1.00 43.81 137 TYR A O 1
ATOM 1069 N N . VAL A 1 138 ? -13.914 14.566 4.492 1.00 44.59 138 VAL A N 1
ATOM 1070 C CA . VAL A 1 138 ? -12.808 14.937 3.590 1.00 44.59 138 VAL A CA 1
ATOM 1071 C C . VAL A 1 138 ? -13.397 15.079 2.192 1.00 44.59 138 VAL A C 1
ATOM 1073 O O . VAL A 1 138 ? -13.939 14.113 1.663 1.00 44.59 138 VAL A O 1
ATOM 1076 N N . VAL A 1 139 ? -13.315 16.271 1.604 1.00 38.97 139 VAL A N 1
ATOM 1077 C CA . VAL A 1 139 ? -13.771 16.521 0.231 1.00 38.97 139 VAL A CA 1
ATOM 1078 C C . VAL A 1 139 ? -12.549 16.529 -0.675 1.00 38.97 139 VAL A C 1
ATOM 1080 O O . VAL A 1 139 ? -11.636 17.327 -0.471 1.00 38.97 139 VAL A O 1
ATOM 1083 N N . ASN A 1 140 ? -12.515 15.656 -1.681 1.00 41.91 140 ASN A N 1
ATOM 1084 C CA . ASN A 1 140 ? -11.567 15.812 -2.773 1.00 41.91 140 ASN A CA 1
ATOM 1085 C C . ASN A 1 140 ? -12.136 16.688 -3.894 1.00 41.91 140 ASN A C 1
ATOM 1087 O O . ASN A 1 140 ? -13.347 16.770 -4.078 1.00 41.91 140 ASN A O 1
ATOM 1091 N N . GLN A 1 141 ? -11.254 17.331 -4.669 1.00 39.41 141 GLN A N 1
ATOM 1092 C CA . GLN A 1 141 ? -11.628 18.183 -5.812 1.00 39.41 141 GLN A CA 1
ATOM 1093 C C . GLN A 1 141 ? -12.418 17.429 -6.901 1.00 39.41 141 GLN A C 1
ATOM 1095 O O . GLN A 1 141 ? -13.008 18.060 -7.771 1.00 39.41 141 GLN A O 1
ATOM 1100 N N . THR A 1 142 ? -12.451 16.095 -6.850 1.00 42.94 142 THR A N 1
ATOM 1101 C CA . THR A 1 142 ? -13.191 15.234 -7.778 1.00 42.94 142 THR A CA 1
ATOM 1102 C C . THR A 1 142 ? -14.558 14.779 -7.252 1.00 42.94 142 THR A C 1
ATOM 1104 O O . THR A 1 142 ? -15.294 14.158 -8.009 1.00 42.94 142 THR A O 1
ATOM 1107 N N . GLY A 1 143 ? -14.942 15.083 -6.003 1.00 39.03 143 GLY A N 1
ATOM 1108 C CA . GLY A 1 143 ? -16.237 14.692 -5.417 1.00 39.03 143 GLY A CA 1
ATOM 1109 C C . GLY A 1 143 ? -16.382 13.201 -5.066 1.00 39.03 143 GLY A C 1
ATOM 1110 O O . GLY A 1 143 ? -17.465 12.757 -4.699 1.00 39.03 143 GLY A O 1
ATOM 1111 N N . TRP A 1 144 ? -15.304 12.421 -5.154 1.00 40.94 144 TRP A N 1
ATOM 1112 C CA . TRP A 1 144 ? -15.274 10.974 -4.942 1.00 40.94 144 TRP A CA 1
ATOM 1113 C C . TRP A 1 144 ? -14.284 10.593 -3.842 1.00 40.94 144 TRP A C 1
ATOM 1115 O O . TRP A 1 144 ? -13.157 10.234 -4.156 1.00 40.94 144 TRP A O 1
ATOM 1125 N N . CYS A 1 145 ? -14.680 10.697 -2.569 1.00 46.91 145 CYS A N 1
ATOM 1126 C CA . CYS A 1 145 ? -14.308 9.788 -1.465 1.00 46.91 145 CYS A CA 1
ATOM 1127 C C . CYS A 1 145 ? -14.584 10.455 -0.109 1.00 46.91 145 CYS A C 1
ATOM 1129 O O . CYS A 1 145 ? -13.671 10.896 0.588 1.00 46.91 145 CYS A O 1
ATOM 1131 N N . GLU A 1 146 ? -15.848 10.460 0.308 1.00 53.50 146 GLU A N 1
ATOM 1132 C CA . GLU A 1 146 ? -16.211 10.728 1.700 1.00 53.50 146 GLU A CA 1
ATOM 1133 C C . GLU A 1 146 ? -15.818 9.521 2.565 1.00 53.50 146 GLU A C 1
ATOM 1135 O O . GLU A 1 146 ? -16.641 8.660 2.871 1.00 53.50 146 GLU A O 1
ATOM 1140 N N . VAL A 1 147 ? -14.543 9.401 2.952 1.00 62.81 147 VAL A N 1
ATOM 1141 C CA . VAL A 1 147 ? -14.191 8.502 4.062 1.00 62.81 147 VAL A CA 1
ATOM 1142 C C . VAL A 1 147 ? -14.724 9.168 5.333 1.00 62.81 147 VAL A C 1
ATOM 1144 O O . VAL A 1 147 ? -14.237 10.250 5.680 1.00 62.81 147 VAL A O 1
ATOM 1147 N N . PRO A 1 148 ? -15.718 8.585 6.035 1.00 68.44 148 PRO A N 1
ATOM 1148 C CA . PRO A 1 148 ? -16.281 9.229 7.212 1.00 68.44 148 PRO A CA 1
ATOM 1149 C C . PRO A 1 148 ? -15.198 9.452 8.267 1.00 68.44 148 PRO A C 1
ATOM 1151 O O . PRO A 1 148 ? -14.292 8.629 8.439 1.00 68.44 148 PRO A O 1
ATOM 1154 N N . GLY A 1 149 ? -15.288 10.567 8.994 1.00 75.44 149 GLY A N 1
ATOM 1155 C CA . GLY A 1 149 ? -14.319 10.884 10.040 1.00 75.44 149 GLY A CA 1
ATOM 1156 C C . GLY A 1 149 ? -14.211 9.768 11.089 1.00 75.44 149 GLY A C 1
ATOM 1157 O O . GLY A 1 149 ? -15.193 9.094 11.403 1.00 75.44 149 GLY A O 1
ATOM 1158 N N . VAL A 1 150 ? -13.024 9.609 11.689 1.00 82.06 150 VAL A N 1
ATOM 1159 C CA . VAL A 1 150 ? -12.741 8.557 12.693 1.00 82.06 150 VAL A CA 1
ATOM 1160 C C . VAL A 1 150 ? -13.798 8.517 13.795 1.00 82.06 150 VAL A C 1
ATOM 1162 O O . VAL A 1 150 ? -14.242 7.442 14.171 1.00 82.06 150 VAL A O 1
ATOM 1165 N N . GLY A 1 151 ? -14.228 9.678 14.302 1.00 78.88 151 GLY A N 1
ATOM 1166 C CA . GLY A 1 151 ? -15.237 9.747 15.364 1.00 78.88 151 GLY A CA 1
ATOM 1167 C C . GLY A 1 151 ? -16.605 9.210 14.934 1.00 78.88 151 GLY A C 1
ATOM 1168 O O . GLY A 1 151 ? -17.268 8.534 15.716 1.00 78.88 151 GLY A O 1
ATOM 1169 N N . VAL A 1 152 ? -17.003 9.452 13.681 1.00 84.62 152 VAL A N 1
ATOM 1170 C CA . VAL A 1 152 ? -18.259 8.937 13.114 1.00 84.62 152 VAL A CA 1
ATOM 1171 C C . VAL A 1 152 ? -18.195 7.416 13.002 1.00 84.62 152 VAL A C 1
ATOM 1173 O O . VAL A 1 152 ? -19.111 6.733 13.454 1.00 84.62 152 VAL A O 1
ATOM 1176 N N . ARG A 1 153 ? -17.088 6.878 12.475 1.00 87.25 153 ARG A N 1
ATOM 1177 C CA . ARG A 1 153 ? -16.864 5.428 12.379 1.00 87.25 153 ARG A CA 1
ATOM 1178 C C . ARG A 1 153 ? -16.808 4.754 13.743 1.00 87.25 153 ARG A C 1
ATOM 1180 O O .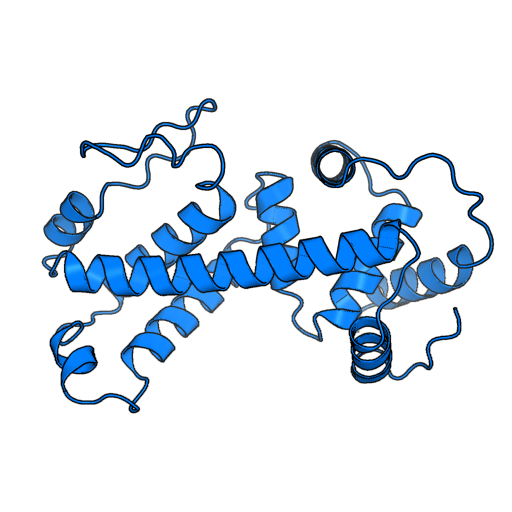 ARG A 1 153 ? -17.495 3.763 13.957 1.00 87.25 153 ARG A O 1
ATOM 1187 N N . ALA A 1 154 ? -16.044 5.315 14.671 1.00 87.56 154 ALA A N 1
ATOM 1188 C CA . ALA A 1 154 ? -15.916 4.779 16.019 1.00 87.56 154 ALA A CA 1
ATOM 1189 C C . ALA A 1 154 ? -17.283 4.685 16.717 1.00 87.56 154 ALA A C 1
ATOM 1191 O O . ALA A 1 154 ? -17.620 3.643 17.273 1.00 87.56 154 ALA A O 1
ATOM 1192 N N . LYS A 1 155 ? -18.120 5.725 16.582 1.00 90.00 155 LYS A N 1
ATOM 1193 C CA . LYS A 1 155 ? -19.501 5.714 17.081 1.00 90.00 155 LYS A CA 1
ATOM 1194 C C . LYS A 1 155 ? -20.383 4.687 16.362 1.00 90.00 155 LYS A C 1
ATOM 1196 O O . LYS A 1 155 ? -21.153 4.000 17.019 1.00 90.00 155 LYS A O 1
ATOM 1201 N N . GLN A 1 156 ? -20.283 4.578 15.034 1.00 90.81 156 GLN A N 1
ATOM 1202 C CA . GLN A 1 156 ? -21.064 3.624 14.233 1.00 90.81 156 GLN A CA 1
ATOM 1203 C C . GLN A 1 156 ? -20.816 2.171 14.658 1.00 90.81 156 GLN A C 1
ATOM 1205 O O . GLN A 1 156 ? -21.743 1.366 14.663 1.00 90.81 156 GLN A O 1
ATOM 1210 N N . PHE A 1 157 ? -19.569 1.839 14.984 1.00 90.62 157 PHE A N 1
ATOM 1211 C CA . PHE A 1 157 ? -19.157 0.480 15.318 1.00 90.62 157 PHE A CA 1
ATOM 1212 C C . PHE A 1 157 ? -19.069 0.206 16.821 1.00 90.62 157 PHE A C 1
ATOM 1214 O O . PHE A 1 157 ? -18.705 -0.906 17.201 1.00 90.62 157 PHE A O 1
ATOM 1221 N N . ASP A 1 158 ? -19.406 1.179 17.668 1.00 92.00 158 ASP A N 1
ATOM 1222 C CA . ASP A 1 158 ? -19.283 1.069 19.124 1.00 92.00 158 ASP A CA 1
ATOM 1223 C C . ASP A 1 158 ? -17.864 0.641 19.555 1.00 92.00 158 ASP A C 1
ATOM 1225 O O . ASP A 1 158 ? -17.647 -0.356 20.243 1.00 92.00 158 ASP A O 1
ATOM 1229 N N . CYS A 1 159 ? -16.859 1.372 19.065 1.00 88.69 159 CYS A N 1
ATOM 1230 C CA . CYS A 1 159 ? -15.460 1.187 19.444 1.00 88.69 159 CYS A CA 1
ATOM 1231 C C . CYS A 1 159 ? -14.816 2.523 19.831 1.00 88.69 159 CYS A C 1
ATOM 1233 O O . CYS A 1 159 ? -15.337 3.599 19.533 1.00 88.69 159 CYS A O 1
ATOM 1235 N N . THR A 1 160 ? -13.649 2.483 20.479 1.00 89.69 160 THR A N 1
ATOM 1236 C CA . THR A 1 160 ? -12.936 3.728 20.803 1.00 89.69 160 THR A CA 1
ATOM 1237 C C . THR A 1 160 ? -12.381 4.379 19.535 1.00 89.69 160 THR A C 1
ATOM 1239 O O . THR A 1 160 ? -12.002 3.700 18.569 1.00 89.69 160 THR A O 1
ATOM 1242 N N . LYS A 1 161 ? -12.313 5.713 19.542 1.00 89.06 161 LYS A N 1
ATOM 1243 C CA . LYS A 1 161 ? -11.732 6.495 18.446 1.00 89.06 161 LYS A CA 1
ATOM 1244 C C . LYS A 1 161 ? -10.268 6.113 18.232 1.00 89.06 161 LYS A C 1
ATOM 1246 O O . LYS A 1 161 ? -9.832 5.947 17.097 1.00 89.06 161 LYS A O 1
ATOM 1251 N N . GLU A 1 162 ? -9.534 5.937 19.323 1.00 87.25 162 GLU A N 1
ATOM 1252 C CA . GLU A 1 162 ? -8.111 5.622 19.349 1.00 87.25 162 GLU A CA 1
ATOM 1253 C C . GLU A 1 162 ? -7.836 4.232 18.763 1.00 87.25 162 GLU A C 1
ATOM 1255 O O . GLU A 1 162 ? -6.901 4.079 17.971 1.00 87.25 162 GLU A O 1
ATOM 1260 N N . SER A 1 163 ? -8.661 3.228 19.094 1.00 87.50 163 SER A N 1
ATOM 1261 C CA . SER A 1 163 ? -8.554 1.879 18.521 1.00 87.50 163 SER A CA 1
ATOM 1262 C C . SER A 1 163 ? -8.795 1.895 17.013 1.00 87.50 163 SER A C 1
ATOM 1264 O O . SER A 1 163 ? -7.989 1.345 16.259 1.00 87.50 163 SER A O 1
ATOM 1266 N N . TYR A 1 164 ? -9.872 2.555 16.568 1.00 89.25 164 TYR A N 1
ATOM 1267 C CA . TYR A 1 164 ? -10.211 2.651 15.146 1.00 89.25 164 TYR A CA 1
ATOM 1268 C C . TYR A 1 164 ? -9.109 3.364 14.361 1.00 89.25 164 TYR A C 1
ATOM 1270 O O . TYR A 1 164 ? -8.629 2.859 13.344 1.00 89.25 164 TYR A O 1
ATOM 1278 N N . GLN A 1 165 ? -8.672 4.521 14.869 1.00 88.19 165 GLN A N 1
ATOM 1279 C CA . GLN A 1 165 ? -7.614 5.317 14.263 1.00 88.19 165 GLN A CA 1
ATOM 1280 C C . GLN A 1 165 ? -6.307 4.533 14.154 1.00 88.19 165 GLN A C 1
ATOM 1282 O O . GLN A 1 165 ? -5.706 4.520 13.089 1.00 88.19 165 GLN A O 1
ATOM 1287 N N . SER A 1 166 ? -5.897 3.832 15.213 1.00 88.88 166 SER A N 1
ATOM 1288 C CA . SER A 1 166 ? -4.630 3.090 15.216 1.00 88.88 166 SER A CA 1
ATOM 1289 C C . SER A 1 166 ? -4.583 2.017 14.126 1.00 88.88 166 SER A C 1
ATOM 1291 O O . SER A 1 166 ? -3.579 1.894 13.432 1.00 88.88 166 SER A O 1
ATOM 1293 N N . VAL A 1 167 ? -5.669 1.252 13.947 1.00 91.88 167 VAL A N 1
ATOM 1294 C CA . VAL A 1 167 ? -5.742 0.216 12.900 1.00 91.88 167 VAL A CA 1
ATOM 1295 C C . VAL A 1 167 ? -5.750 0.846 11.507 1.00 91.88 167 VAL A C 1
ATOM 1297 O O . VAL A 1 167 ? -5.044 0.379 10.613 1.00 91.88 167 VAL A O 1
ATOM 1300 N N . ARG A 1 168 ? -6.538 1.909 11.322 1.00 92.06 168 ARG A N 1
ATOM 1301 C CA . ARG A 1 168 ? -6.637 2.627 10.049 1.00 92.06 168 ARG A CA 1
ATOM 1302 C C . ARG A 1 168 ? -5.293 3.216 9.627 1.00 92.06 168 ARG A C 1
ATOM 1304 O O . ARG A 1 168 ? -4.872 3.020 8.489 1.00 92.06 168 ARG A O 1
ATOM 1311 N N . ASP A 1 169 ? -4.639 3.921 10.542 1.00 89.50 169 ASP A N 1
ATOM 1312 C CA . ASP A 1 169 ? -3.396 4.638 10.283 1.00 89.50 169 ASP A CA 1
ATOM 1313 C C . ASP A 1 169 ? -2.237 3.647 10.042 1.00 89.50 169 ASP A C 1
ATOM 1315 O O . ASP A 1 169 ? -1.417 3.889 9.162 1.00 89.50 169 ASP A O 1
ATOM 1319 N N . GLU A 1 170 ? -2.213 2.485 10.711 1.00 92.62 170 GLU A N 1
ATOM 1320 C CA . GLU A 1 170 ? -1.242 1.414 10.422 1.00 92.62 170 GLU A CA 1
ATOM 1321 C C . GLU A 1 170 ? -1.405 0.855 9.000 1.00 92.62 170 GLU A C 1
ATOM 1323 O O . GLU A 1 170 ? -0.431 0.751 8.253 1.00 92.62 170 GLU A O 1
ATOM 1328 N N . VAL A 1 171 ? -2.630 0.478 8.610 1.00 93.31 171 VAL A N 1
ATOM 1329 C CA . VAL A 1 171 ? -2.878 -0.085 7.272 1.00 93.31 171 VAL A CA 1
ATOM 1330 C C . VAL A 1 171 ? -2.581 0.958 6.194 1.00 93.31 171 VAL A C 1
ATOM 1332 O O . VAL A 1 171 ? -1.929 0.639 5.199 1.00 93.31 171 VAL A O 1
ATOM 1335 N N . GLY A 1 172 ? -3.018 2.204 6.404 1.00 91.94 172 GLY A N 1
ATOM 1336 C CA . GLY A 1 172 ? -2.756 3.310 5.487 1.00 91.94 172 GLY A CA 1
ATOM 1337 C C . GLY A 1 172 ? -1.270 3.651 5.373 1.00 91.94 172 GLY A C 1
ATOM 1338 O O . GLY A 1 172 ? -0.776 3.842 4.263 1.00 91.94 172 GLY A O 1
ATOM 1339 N N . GLY A 1 173 ? -0.540 3.655 6.491 1.00 90.12 173 GLY A N 1
ATOM 1340 C CA . GLY A 1 173 ? 0.908 3.860 6.519 1.00 90.12 173 GLY A CA 1
ATOM 1341 C C . GLY A 1 173 ? 1.639 2.812 5.686 1.00 90.12 173 GLY A C 1
ATOM 1342 O O . GLY A 1 173 ? 2.323 3.159 4.727 1.00 90.12 173 GLY A O 1
ATOM 1343 N N . ARG A 1 174 ? 1.384 1.524 5.947 1.00 93.81 174 ARG A N 1
ATOM 1344 C CA . ARG A 1 174 ? 2.014 0.439 5.176 1.00 93.81 174 ARG A CA 1
ATOM 1345 C C . ARG A 1 174 ? 1.654 0.467 3.697 1.00 93.81 174 ARG A C 1
ATOM 1347 O O . ARG A 1 174 ? 2.498 0.176 2.860 1.00 93.81 174 ARG A O 1
ATOM 1354 N N . ALA A 1 175 ? 0.406 0.783 3.357 1.00 92.19 175 ALA A N 1
ATOM 1355 C CA . ALA A 1 175 ? 0.005 0.895 1.960 1.00 92.19 175 ALA A CA 1
ATOM 1356 C C . ALA A 1 175 ? 0.756 2.038 1.260 1.00 92.19 175 ALA A C 1
ATOM 1358 O O . ALA A 1 175 ? 1.237 1.850 0.145 1.00 92.19 175 ALA A O 1
ATOM 1359 N N . ASN A 1 176 ? 0.910 3.189 1.925 1.00 90.12 176 ASN A N 1
ATOM 1360 C CA . ASN A 1 176 ? 1.709 4.303 1.417 1.00 90.12 176 ASN A CA 1
ATOM 1361 C C . ASN A 1 176 ? 3.185 3.931 1.242 1.00 90.12 176 ASN A C 1
ATOM 1363 O O . ASN A 1 176 ? 3.761 4.283 0.216 1.00 90.12 176 ASN A O 1
ATOM 1367 N N . ASP A 1 177 ? 3.775 3.191 2.179 1.00 91.12 177 ASP A N 1
ATOM 1368 C CA . ASP A 1 177 ? 5.164 2.735 2.059 1.00 91.12 177 ASP A CA 1
ATOM 1369 C C . ASP A 1 177 ? 5.357 1.859 0.813 1.00 91.12 177 ASP A C 1
ATOM 1371 O O . ASP A 1 177 ? 6.267 2.106 0.025 1.00 91.12 177 ASP A O 1
ATOM 1375 N N . LEU A 1 178 ? 4.454 0.900 0.570 1.00 91.06 178 LEU A N 1
ATOM 1376 C CA . LEU A 1 178 ? 4.508 0.031 -0.616 1.00 91.06 178 LEU A CA 1
ATOM 1377 C C . LEU A 1 178 ? 4.309 0.816 -1.923 1.00 91.06 178 LEU A C 1
ATOM 1379 O O . LEU A 1 178 ? 4.950 0.536 -2.933 1.00 91.06 178 LEU A O 1
ATOM 1383 N N . ILE A 1 179 ? 3.419 1.808 -1.915 1.00 88.44 179 ILE A N 1
ATOM 1384 C CA . ILE A 1 179 ? 3.205 2.708 -3.054 1.00 88.44 179 ILE A CA 1
ATOM 1385 C C . ILE A 1 179 ? 4.484 3.495 -3.358 1.00 88.44 179 ILE A C 1
ATOM 1387 O O . ILE A 1 179 ? 4.898 3.571 -4.514 1.00 88.44 179 ILE A O 1
ATOM 1391 N N . ASN A 1 180 ? 5.104 4.076 -2.329 1.00 87.56 180 ASN A N 1
ATOM 1392 C CA . ASN A 1 180 ? 6.319 4.874 -2.465 1.00 87.56 180 ASN A CA 1
ATOM 1393 C C . ASN A 1 180 ? 7.503 4.011 -2.909 1.00 87.56 180 ASN A C 1
ATOM 1395 O O . ASN A 1 180 ? 8.284 4.439 -3.755 1.00 87.56 180 ASN A O 1
ATOM 1399 N N . GLU A 1 181 ? 7.601 2.782 -2.398 1.00 88.88 181 GLU A N 1
ATOM 1400 C CA . GLU A 1 181 ? 8.583 1.793 -2.838 1.00 88.88 181 GLU A CA 1
ATOM 1401 C C . GLU A 1 181 ? 8.436 1.501 -4.341 1.00 88.88 181 GLU A C 1
ATOM 1403 O O . GLU A 1 181 ? 9.407 1.600 -5.090 1.00 88.88 181 GLU A O 1
ATOM 1408 N N . ALA A 1 182 ? 7.222 1.208 -4.818 1.00 89.12 182 ALA A N 1
ATOM 1409 C CA . ALA A 1 182 ? 6.985 0.959 -6.240 1.00 89.12 182 ALA A CA 1
ATOM 1410 C C . ALA A 1 182 ? 7.289 2.187 -7.116 1.00 89.12 182 ALA A C 1
ATOM 1412 O O . ALA A 1 182 ? 7.876 2.042 -8.190 1.00 89.12 182 ALA A O 1
ATOM 1413 N N . ALA A 1 183 ? 6.923 3.387 -6.656 1.00 87.38 183 ALA A N 1
ATOM 1414 C CA . ALA A 1 183 ? 7.229 4.638 -7.346 1.00 87.38 183 ALA A CA 1
ATOM 1415 C C . ALA A 1 183 ? 8.742 4.876 -7.452 1.00 87.38 183 ALA A C 1
ATOM 1417 O O . ALA A 1 183 ? 9.242 5.244 -8.515 1.00 87.38 183 ALA A O 1
ATOM 1418 N N . HIS A 1 184 ? 9.476 4.613 -6.370 1.00 88.44 184 HIS A N 1
ATOM 1419 C CA . HIS A 1 184 ? 10.928 4.724 -6.329 1.00 88.44 184 HIS A CA 1
ATOM 1420 C C . HIS A 1 184 ? 11.602 3.775 -7.327 1.00 88.44 184 HIS A C 1
ATOM 1422 O O . HIS A 1 184 ? 12.427 4.208 -8.134 1.00 88.44 184 HIS A O 1
ATOM 1428 N N . TRP A 1 185 ? 11.208 2.498 -7.332 1.00 89.88 185 TRP A N 1
ATOM 1429 C CA . TRP A 1 185 ? 11.758 1.520 -8.271 1.00 89.88 185 TRP A CA 1
ATOM 1430 C C . TRP A 1 185 ? 11.437 1.852 -9.722 1.00 89.88 185 TRP A C 1
ATOM 1432 O O . TRP A 1 185 ? 12.289 1.670 -10.594 1.00 89.88 185 TRP A O 1
ATOM 1442 N N . LEU A 1 186 ? 10.244 2.383 -9.992 1.00 87.88 186 LEU A N 1
ATOM 1443 C CA . LEU A 1 186 ? 9.912 2.835 -11.334 1.00 87.88 186 LEU A CA 1
ATOM 1444 C C . LEU A 1 186 ? 10.796 4.007 -11.774 1.00 87.88 186 LEU A C 1
ATOM 1446 O O . LEU A 1 186 ? 11.310 3.987 -12.889 1.00 87.88 186 LEU A O 1
ATOM 1450 N N . ALA A 1 187 ? 11.022 4.992 -10.902 1.00 85.81 187 ALA A N 1
ATOM 1451 C CA . ALA A 1 187 ? 11.899 6.120 -11.207 1.00 85.81 187 ALA A CA 1
ATOM 1452 C C . ALA A 1 187 ? 13.337 5.664 -11.527 1.00 85.81 187 ALA A C 1
ATOM 1454 O O . ALA A 1 187 ? 13.972 6.197 -12.440 1.00 85.81 187 ALA A O 1
ATOM 1455 N N . MET A 1 188 ? 13.846 4.635 -10.840 1.00 87.00 188 MET A N 1
ATOM 1456 C CA . MET A 1 188 ? 15.133 4.015 -11.192 1.00 87.00 188 MET A CA 1
ATOM 1457 C C . MET A 1 188 ? 15.097 3.349 -12.571 1.00 87.00 188 MET A C 1
ATOM 1459 O O . MET A 1 188 ? 15.998 3.576 -13.374 1.00 87.00 188 MET A O 1
ATOM 1463 N N . CYS A 1 189 ? 14.034 2.596 -12.879 1.00 85.75 189 CYS A N 1
ATOM 1464 C CA . CYS A 1 189 ? 13.862 1.956 -14.188 1.00 85.75 189 CYS A CA 1
ATOM 1465 C C . CYS A 1 189 ? 13.832 2.966 -15.339 1.00 85.75 189 CYS A C 1
ATOM 1467 O O . CYS A 1 189 ? 14.446 2.720 -16.373 1.00 85.75 189 CYS A O 1
ATOM 1469 N N . MET A 1 190 ? 13.144 4.091 -15.148 1.00 83.81 190 MET A N 1
ATOM 1470 C CA . MET A 1 190 ? 13.010 5.143 -16.158 1.00 83.81 190 MET A CA 1
ATOM 1471 C C . MET A 1 190 ? 14.284 5.975 -16.323 1.00 83.81 190 MET A C 1
ATOM 1473 O O . MET A 1 190 ? 14.587 6.430 -17.418 1.00 83.81 190 MET A O 1
ATOM 1477 N N . SER A 1 191 ? 15.033 6.196 -15.240 1.00 83.81 191 SER A N 1
ATOM 1478 C CA . SER A 1 191 ? 16.252 7.014 -15.281 1.00 83.81 191 SER A CA 1
ATOM 1479 C C . SER A 1 191 ? 17.499 6.254 -15.736 1.00 83.81 191 SER A C 1
ATOM 1481 O O . SER A 1 191 ? 18.534 6.885 -15.951 1.00 83.81 191 SER A O 1
ATOM 1483 N N . GLY A 1 192 ? 17.443 4.920 -15.814 1.00 84.81 192 GLY A N 1
ATOM 1484 C CA . GLY A 1 192 ? 18.611 4.072 -16.080 1.00 84.81 192 GLY A CA 1
ATOM 1485 C C . GLY A 1 192 ? 19.661 4.092 -14.958 1.00 84.81 192 GLY A C 1
ATOM 1486 O O . GLY A 1 192 ? 20.771 3.593 -15.130 1.00 84.81 192 GLY A O 1
ATOM 1487 N N . LYS A 1 193 ? 19.347 4.700 -13.805 1.00 86.38 193 LYS A N 1
ATOM 1488 C CA . LYS A 1 193 ? 20.258 4.837 -12.661 1.00 86.38 193 LYS A CA 1
ATOM 1489 C C . LYS A 1 193 ? 19.884 3.824 -11.589 1.00 86.38 193 LYS A C 1
ATOM 1491 O O . LYS A 1 193 ? 19.064 4.093 -10.712 1.00 86.38 193 LYS A O 1
ATOM 1496 N N . TYR A 1 194 ? 20.505 2.655 -11.667 1.00 89.31 194 TYR A N 1
ATOM 1497 C CA . TYR A 1 194 ? 20.208 1.524 -10.793 1.00 89.31 194 TYR A CA 1
ATOM 1498 C C . TYR A 1 194 ? 21.094 1.527 -9.544 1.00 89.31 194 TYR A C 1
ATOM 1500 O O . TYR A 1 194 ? 22.316 1.646 -9.631 1.00 89.31 194 TYR A O 1
ATOM 1508 N N . SER A 1 195 ? 20.480 1.393 -8.366 1.00 91.56 195 SER A N 1
ATOM 1509 C CA . SER A 1 195 ? 21.214 1.212 -7.111 1.00 91.56 195 SER A CA 1
ATOM 1510 C C . SER A 1 195 ? 21.702 -0.231 -6.951 1.00 91.56 195 SER A C 1
ATOM 1512 O O . SER A 1 195 ? 21.170 -1.159 -7.563 1.00 91.56 195 SER A O 1
ATOM 1514 N N . SER A 1 196 ? 22.679 -0.448 -6.068 1.00 92.50 196 SER A N 1
ATOM 1515 C CA . SER A 1 196 ? 23.104 -1.802 -5.687 1.00 92.50 196 SER A CA 1
ATOM 1516 C C . SER A 1 196 ? 21.957 -2.625 -5.091 1.00 92.50 196 SER A C 1
ATOM 1518 O O . SER A 1 196 ? 21.871 -3.823 -5.340 1.00 92.50 196 SER A O 1
ATOM 1520 N N . GLU A 1 197 ? 21.046 -1.988 -4.349 1.00 91.88 197 GLU A N 1
ATOM 1521 C CA . GLU A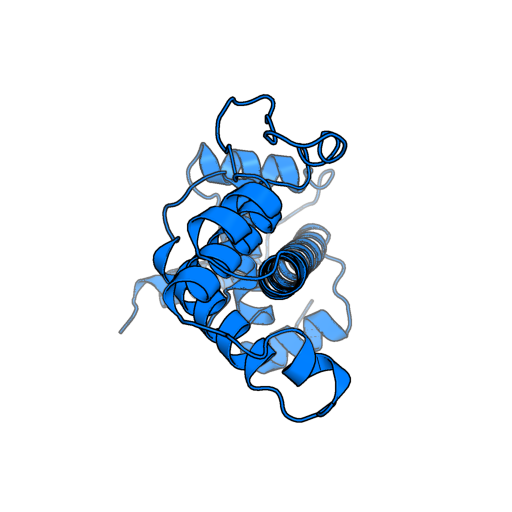 1 197 ? 19.850 -2.647 -3.817 1.00 91.88 197 GLU A CA 1
ATOM 1522 C C . GLU A 1 197 ? 18.891 -3.077 -4.934 1.00 91.88 197 GLU A C 1
ATOM 1524 O O . GLU A 1 197 ? 18.383 -4.199 -4.893 1.00 91.88 197 GLU A O 1
ATOM 1529 N N . PHE A 1 198 ? 18.668 -2.223 -5.941 1.00 90.38 198 PHE A N 1
ATOM 1530 C CA . PHE A 1 198 ? 17.846 -2.569 -7.102 1.00 90.38 198 PHE A CA 1
ATOM 1531 C C . PHE A 1 198 ? 18.397 -3.812 -7.798 1.00 90.38 198 PHE A C 1
ATOM 1533 O O . PHE A 1 198 ? 17.664 -4.776 -8.012 1.00 90.38 198 PHE A O 1
ATOM 1540 N N . ILE A 1 199 ? 19.698 -3.788 -8.103 1.00 91.50 199 ILE A N 1
ATOM 1541 C CA . ILE A 1 199 ? 20.407 -4.883 -8.766 1.00 91.50 199 ILE A CA 1
ATOM 1542 C C . ILE A 1 199 ? 20.264 -6.159 -7.939 1.00 91.50 199 ILE A C 1
ATOM 1544 O O . ILE A 1 199 ? 19.771 -7.162 -8.442 1.00 91.50 199 ILE A O 1
ATOM 1548 N N . HIS A 1 200 ? 20.582 -6.098 -6.645 1.00 91.31 200 HIS A N 1
ATOM 1549 C CA . HIS A 1 200 ? 20.491 -7.256 -5.763 1.00 91.31 200 HIS A CA 1
ATOM 1550 C C . HIS A 1 200 ? 19.083 -7.867 -5.732 1.00 91.31 200 HIS A C 1
ATOM 1552 O O . HIS A 1 200 ? 18.930 -9.082 -5.849 1.00 91.31 200 HIS A O 1
ATOM 1558 N N . ARG A 1 201 ? 18.038 -7.041 -5.601 1.00 88.38 201 ARG A N 1
ATOM 1559 C CA . ARG A 1 201 ? 16.648 -7.519 -5.602 1.00 88.38 201 ARG A CA 1
ATOM 1560 C C . ARG A 1 201 ? 16.248 -8.095 -6.954 1.00 88.38 201 ARG A C 1
ATOM 1562 O O . ARG A 1 201 ? 15.571 -9.120 -6.992 1.00 88.38 201 ARG A O 1
ATOM 1569 N N . TYR A 1 202 ? 16.656 -7.457 -8.049 1.00 87.38 202 TYR A N 1
ATOM 1570 C CA . TYR A 1 202 ? 16.405 -7.974 -9.388 1.00 87.38 202 TYR A CA 1
ATOM 1571 C C . TYR A 1 202 ? 17.012 -9.366 -9.546 1.00 87.38 202 TYR A C 1
ATOM 1573 O O . TYR A 1 202 ? 16.306 -10.291 -9.942 1.00 87.38 202 TYR A O 1
ATOM 1581 N N . GLU A 1 203 ? 18.282 -9.540 -9.191 1.00 88.56 203 GLU A N 1
ATOM 1582 C CA . GLU A 1 203 ? 18.972 -10.823 -9.322 1.00 88.56 203 GLU A CA 1
ATOM 1583 C C . GLU A 1 203 ? 18.353 -11.893 -8.421 1.00 88.56 203 GLU A C 1
ATOM 1585 O O . GLU A 1 203 ? 18.087 -13.011 -8.866 1.00 88.56 203 GLU A O 1
ATOM 1590 N N . LEU A 1 204 ? 18.021 -11.523 -7.180 1.00 88.12 204 LEU A N 1
ATOM 1591 C CA . LEU A 1 204 ? 17.383 -12.410 -6.212 1.00 88.12 204 LEU A CA 1
ATOM 1592 C C . LEU A 1 204 ? 16.026 -12.938 -6.701 1.00 88.12 204 LEU A C 1
ATOM 1594 O O . LEU A 1 204 ? 15.742 -14.125 -6.553 1.00 88.12 204 LEU A O 1
ATOM 1598 N N . TYR A 1 205 ? 15.174 -12.069 -7.251 1.00 83.62 205 TYR A N 1
ATOM 1599 C CA . TYR A 1 205 ? 13.802 -12.440 -7.611 1.00 83.62 205 TYR A CA 1
ATOM 1600 C C . TYR A 1 205 ? 13.649 -12.929 -9.051 1.00 83.62 205 TYR A C 1
ATOM 1602 O O . TYR A 1 205 ? 12.753 -13.728 -9.323 1.00 83.62 205 TYR A O 1
ATOM 1610 N N . SER A 1 206 ? 14.500 -12.473 -9.972 1.00 82.81 206 SER A N 1
ATOM 1611 C CA . SER A 1 206 ? 14.484 -12.937 -11.364 1.00 82.81 206 SER A CA 1
ATOM 1612 C C . SER A 1 206 ? 15.294 -14.214 -11.577 1.00 82.81 206 SER A C 1
ATOM 1614 O O . SER A 1 206 ? 15.019 -14.948 -12.525 1.00 82.81 206 SER A O 1
ATOM 1616 N N . GLY A 1 207 ? 16.293 -14.473 -10.725 1.00 84.12 207 GLY A N 1
ATOM 1617 C CA . GLY A 1 207 ? 17.291 -15.521 -10.938 1.00 84.12 207 GLY A CA 1
ATOM 1618 C C . GLY A 1 207 ? 18.295 -15.212 -12.058 1.00 84.12 207 GLY A C 1
ATOM 1619 O O . GLY A 1 207 ? 19.089 -16.084 -12.404 1.00 84.12 207 GLY A O 1
ATOM 1620 N N . ASN A 1 208 ? 18.267 -14.005 -12.631 1.00 83.62 208 ASN A N 1
ATOM 1621 C CA . ASN A 1 208 ? 19.172 -13.561 -13.694 1.00 83.62 208 ASN A CA 1
ATOM 1622 C C . ASN A 1 208 ? 20.214 -12.586 -13.147 1.00 83.62 208 ASN A C 1
ATOM 1624 O O . ASN A 1 208 ? 19.927 -11.858 -12.208 1.00 83.62 208 ASN A O 1
ATOM 1628 N N . VAL A 1 209 ? 21.386 -12.512 -13.778 1.00 88.56 209 VAL A N 1
ATOM 1629 C CA . VAL A 1 209 ? 22.413 -11.505 -13.460 1.00 88.56 209 VAL A CA 1
ATOM 1630 C C . VAL A 1 209 ? 22.057 -10.172 -14.123 1.00 88.56 209 VAL A C 1
ATOM 1632 O O . VAL A 1 209 ? 21.548 -10.148 -15.247 1.00 88.56 209 VAL A O 1
ATOM 1635 N N . TRP A 1 210 ? 22.305 -9.056 -13.437 1.00 84.31 210 TRP A N 1
ATOM 1636 C CA . TRP A 1 210 ? 22.124 -7.724 -14.011 1.00 84.31 210 TRP A CA 1
ATOM 1637 C C . TRP A 1 210 ? 23.293 -7.370 -14.941 1.00 84.31 210 TRP A C 1
ATOM 1639 O O . TRP A 1 210 ? 24.452 -7.417 -14.532 1.00 84.31 210 TRP A O 1
ATOM 1649 N N . HIS A 1 211 ? 23.001 -6.997 -16.191 1.00 78.44 211 HIS A N 1
ATOM 1650 C CA . HIS A 1 211 ? 24.031 -6.743 -17.210 1.00 78.44 211 HIS A CA 1
ATOM 1651 C C . HIS A 1 211 ? 24.254 -5.266 -17.570 1.00 78.44 211 HIS A C 1
ATOM 1653 O O . HIS A 1 211 ? 25.207 -4.988 -18.296 1.00 78.44 211 HIS A O 1
ATOM 1659 N N . GLY A 1 212 ? 23.473 -4.339 -17.000 1.00 67.88 212 GLY A N 1
ATOM 1660 C CA . GLY A 1 212 ? 23.550 -2.910 -17.328 1.00 67.88 212 GLY A CA 1
ATOM 1661 C C . GLY A 1 212 ? 22.626 -2.549 -18.471 1.00 67.88 212 GLY A C 1
ATOM 1662 O O . GLY A 1 212 ? 22.987 -2.858 -19.624 1.00 67.88 212 GLY A O 1
#